Protein AF-A0A4Q6BW70-F1 (afdb_monomer_lite)

Radius of gyration: 29.9 Å; chains: 1; bounding box: 77×63×83 Å

Structure (mmCIF, N/CA/C/O backbone):
data_AF-A0A4Q6BW70-F1
#
_entry.id   AF-A0A4Q6BW70-F1
#
loop_
_atom_site.group_PDB
_atom_site.id
_atom_site.type_symbol
_atom_site.label_atom_id
_atom_site.label_alt_id
_atom_site.label_comp_id
_atom_site.label_asym_id
_atom_site.label_entity_id
_atom_site.label_seq_id
_atom_site.pdbx_PDB_ins_code
_atom_site.Cartn_x
_atom_site.Cartn_y
_atom_site.Cartn_z
_atom_site.occupancy
_atom_site.B_iso_or_equiv
_atom_site.auth_seq_id
_atom_site.auth_comp_id
_atom_site.auth_asym_id
_atom_site.auth_atom_id
_atom_site.pdbx_PDB_model_num
ATOM 1 N N . MET A 1 1 ? -48.576 -38.635 -17.417 1.00 46.31 1 MET A N 1
ATOM 2 C CA . MET A 1 1 ? -47.798 -39.259 -18.507 1.00 46.31 1 MET A CA 1
ATOM 3 C C . MET A 1 1 ? -48.056 -38.465 -19.775 1.00 46.31 1 MET A C 1
ATOM 5 O O . MET A 1 1 ? -49.102 -38.641 -20.374 1.00 46.31 1 MET A O 1
ATOM 9 N N . SER A 1 2 ? -47.160 -37.555 -20.146 1.00 42.00 2 SER A N 1
ATOM 10 C CA . SER A 1 2 ? -47.012 -37.147 -21.544 1.00 42.00 2 SER A CA 1
ATOM 11 C C . SER A 1 2 ? -45.591 -36.637 -21.719 1.00 42.00 2 SER A C 1
ATOM 13 O O . SER A 1 2 ? -45.135 -35.760 -20.990 1.00 42.00 2 SER A O 1
ATOM 15 N N . SER A 1 3 ? -44.867 -37.339 -22.576 1.00 43.19 3 SER A N 1
ATOM 16 C CA . SER A 1 3 ? -43.451 -37.195 -22.859 1.00 43.19 3 SER A CA 1
ATOM 17 C C . SER A 1 3 ? -43.357 -36.371 -24.131 1.00 43.19 3 SER A C 1
ATOM 19 O O . SER A 1 3 ? -43.816 -36.850 -25.161 1.00 43.19 3 SER A O 1
ATOM 21 N N . ASP A 1 4 ? -42.772 -35.175 -24.074 1.00 48.22 4 ASP A N 1
ATOM 22 C CA . ASP A 1 4 ? -42.430 -34.442 -25.291 1.00 48.22 4 ASP A CA 1
ATOM 23 C C . ASP A 1 4 ? -40.927 -34.199 -25.360 1.00 48.22 4 ASP A C 1
ATOM 25 O O . ASP A 1 4 ? -40.294 -33.615 -24.478 1.00 48.22 4 ASP A O 1
ATOM 29 N N . ARG A 1 5 ? -40.351 -34.795 -26.402 1.00 52.62 5 ARG A N 1
ATOM 30 C CA . ARG A 1 5 ? -38.923 -34.940 -26.642 1.00 52.62 5 ARG A CA 1
ATOM 31 C C . ARG A 1 5 ? -38.425 -33.772 -27.492 1.00 52.62 5 ARG A C 1
ATOM 33 O O . ARG A 1 5 ? -39.008 -33.439 -28.515 1.00 52.62 5 ARG A O 1
ATOM 40 N N . LYS A 1 6 ? -37.292 -33.222 -27.053 1.00 43.44 6 LYS A N 1
ATOM 41 C CA . LYS A 1 6 ? -36.180 -32.610 -27.807 1.00 43.44 6 LYS A CA 1
ATOM 42 C C . LYS A 1 6 ? -36.384 -32.443 -29.331 1.00 43.44 6 LYS A C 1
ATOM 44 O O . LYS A 1 6 ? -36.384 -33.426 -30.067 1.00 43.44 6 LYS A O 1
ATOM 49 N N . LYS A 1 7 ? -36.387 -31.189 -29.802 1.00 54.62 7 LYS A N 1
ATOM 50 C CA . LYS A 1 7 ? -36.064 -30.815 -31.196 1.00 54.62 7 LYS A CA 1
ATOM 51 C C . LYS A 1 7 ? -34.536 -30.700 -31.364 1.00 54.62 7 LYS A C 1
ATOM 53 O O . LYS A 1 7 ? -33.905 -30.137 -30.469 1.00 54.62 7 LYS A O 1
ATOM 58 N N . PRO A 1 8 ? -33.928 -31.190 -32.461 1.00 49.00 8 PRO A N 1
ATOM 59 C CA . PRO A 1 8 ? -32.495 -31.038 -32.701 1.00 49.00 8 PRO A CA 1
ATOM 60 C C . PRO A 1 8 ? -32.148 -29.732 -33.438 1.00 49.00 8 PRO A C 1
ATOM 62 O O . PRO A 1 8 ? -32.872 -29.276 -34.322 1.00 49.00 8 PRO A O 1
ATOM 65 N N . LEU A 1 9 ? -31.001 -29.168 -33.053 1.00 41.19 9 LEU A N 1
ATOM 66 C CA . LEU A 1 9 ? -30.299 -28.046 -33.678 1.00 41.19 9 LEU A CA 1
ATOM 67 C C . LEU A 1 9 ? -29.728 -28.477 -35.040 1.00 41.19 9 LEU A C 1
ATOM 69 O O . LEU A 1 9 ? -29.030 -29.485 -35.120 1.00 41.19 9 LEU A O 1
ATOM 73 N N . SER A 1 10 ? -30.000 -27.709 -36.098 1.00 47.34 10 SER A N 1
ATOM 74 C CA . SER A 1 10 ? -29.307 -27.836 -37.387 1.00 47.34 10 SER A CA 1
ATOM 75 C C . SER A 1 10 ? -28.154 -26.838 -37.421 1.00 47.34 10 SER A C 1
ATOM 77 O O . SER A 1 10 ? -28.372 -25.630 -37.409 1.00 47.34 10 SER A O 1
ATOM 79 N N . ASN A 1 11 ? -26.933 -27.367 -37.413 1.00 40.97 11 ASN A N 1
ATOM 80 C CA . ASN A 1 11 ? -25.679 -26.624 -37.423 1.00 40.97 11 ASN A CA 1
ATOM 81 C C . ASN A 1 11 ? -25.219 -26.487 -38.887 1.00 40.97 11 ASN A C 1
ATOM 83 O O . ASN A 1 11 ? -24.793 -27.473 -39.488 1.00 40.97 11 ASN A O 1
ATOM 87 N N . HIS A 1 12 ? -25.336 -25.299 -39.486 1.00 46.78 12 HIS A N 1
ATOM 88 C CA . HIS A 1 12 ? -24.770 -25.020 -40.810 1.00 46.78 12 HIS A CA 1
ATOM 89 C C . HIS A 1 12 ? -23.313 -24.569 -40.650 1.00 46.78 12 HIS A C 1
ATOM 91 O O . HIS A 1 12 ? -23.017 -23.391 -40.476 1.00 46.78 12 HIS A O 1
ATOM 97 N N . LEU A 1 13 ? -22.407 -25.545 -40.690 1.00 38.34 13 LEU A N 1
ATOM 98 C CA . LEU A 1 13 ? -20.964 -25.346 -40.760 1.00 38.34 13 LEU A CA 1
ATOM 99 C C . LEU A 1 13 ? -20.590 -25.075 -42.228 1.00 38.34 13 LEU A C 1
ATOM 101 O O . LEU A 1 13 ? -20.568 -26.000 -43.038 1.00 38.34 13 LEU A O 1
ATOM 105 N N . SER A 1 14 ? -20.345 -23.813 -42.589 1.00 40.25 14 SER A N 1
ATOM 106 C CA . SER A 1 14 ? -19.775 -23.461 -43.895 1.00 40.25 14 SER A CA 1
ATOM 107 C C . SER A 1 14 ? -18.258 -23.363 -43.749 1.00 40.25 14 SER A C 1
ATOM 109 O O . SER A 1 14 ? -17.732 -22.428 -43.150 1.00 40.25 14 SER A O 1
ATOM 111 N N . LEU A 1 15 ? -17.574 -24.398 -44.232 1.00 38.84 15 LEU A N 1
ATOM 112 C CA . LEU A 1 15 ? -16.125 -24.558 -44.218 1.00 38.84 15 LEU A CA 1
ATOM 113 C C . LEU A 1 15 ? -15.533 -23.759 -45.394 1.00 38.84 15 LEU A C 1
ATOM 115 O O . LEU A 1 15 ? -15.712 -24.138 -46.550 1.00 38.84 15 LEU A O 1
ATOM 119 N N . VAL A 1 16 ? -14.851 -22.649 -45.112 1.00 51.69 16 VAL A N 1
ATOM 120 C CA . VAL A 1 16 ? -14.070 -21.896 -46.109 1.00 51.69 16 VAL A CA 1
ATOM 121 C C . VAL A 1 16 ? -12.619 -22.399 -46.054 1.00 51.69 16 VAL A C 1
ATOM 123 O O . VAL A 1 16 ? -12.025 -22.347 -44.977 1.00 51.69 16 VAL A O 1
ATOM 126 N N . PRO A 1 17 ? -12.031 -22.916 -47.151 1.00 53.91 17 PRO A N 1
ATOM 127 C CA . PRO A 1 17 ? -10.644 -23.381 -47.147 1.00 53.91 17 PRO A CA 1
ATOM 128 C C . PRO A 1 17 ? -9.639 -22.213 -47.254 1.00 53.91 17 PRO A C 1
ATOM 130 O O . PRO A 1 17 ? -9.936 -21.217 -47.920 1.00 53.91 17 PRO A O 1
ATOM 133 N N . PRO A 1 18 ? -8.439 -22.327 -46.648 1.00 46.09 18 PRO A N 1
ATOM 134 C CA . PRO A 1 18 ? -7.402 -21.301 -46.723 1.00 46.09 18 PRO A CA 1
ATOM 135 C C . PRO A 1 18 ? -6.672 -21.328 -48.077 1.00 46.09 18 PRO A C 1
ATOM 137 O O . PRO A 1 18 ? -6.343 -22.392 -48.600 1.00 46.09 18 PRO A O 1
ATOM 140 N N . GLN A 1 19 ? -6.411 -20.145 -48.637 1.00 43.91 19 GLN A N 1
ATOM 141 C CA . GLN A 1 19 ? -5.580 -19.940 -49.828 1.00 43.91 19 GLN A CA 1
ATOM 142 C C . GLN A 1 19 ? -4.170 -19.509 -49.393 1.00 43.91 19 GLN A C 1
ATOM 144 O O . GLN A 1 19 ? -4.014 -18.457 -48.778 1.00 43.91 19 GLN A O 1
ATOM 149 N N . GLU A 1 20 ? -3.153 -20.303 -49.731 1.00 50.16 20 GLU A N 1
ATOM 150 C CA . GLU A 1 20 ? -1.737 -19.911 -49.675 1.00 50.16 20 GLU A CA 1
ATOM 151 C C . GLU A 1 20 ? -1.274 -19.358 -51.033 1.00 50.16 20 GLU A C 1
ATOM 153 O O . GLU A 1 20 ? -1.639 -19.927 -52.067 1.00 50.16 20 GLU A O 1
ATOM 158 N N . PRO A 1 21 ? -0.385 -18.348 -51.071 1.00 46.41 21 PRO A N 1
ATOM 159 C CA . PRO A 1 21 ? 0.445 -18.109 -52.243 1.00 46.41 21 PRO A CA 1
ATOM 160 C C . PRO A 1 21 ? 1.926 -18.466 -52.011 1.00 46.41 21 PRO A C 1
ATOM 162 O O . PRO A 1 21 ? 2.686 -17.762 -51.353 1.00 46.41 21 PRO A O 1
ATOM 165 N N . SER A 1 22 ? 2.279 -19.590 -52.636 1.00 42.75 22 SER A N 1
ATOM 166 C CA . SER A 1 22 ? 3.534 -20.014 -53.276 1.00 42.75 22 SER A CA 1
ATOM 167 C C . SER A 1 22 ? 4.730 -19.042 -53.328 1.00 42.75 22 SER A C 1
ATOM 169 O O . SER A 1 22 ? 4.664 -17.969 -53.923 1.00 42.75 22 SER A O 1
ATOM 171 N N . ALA A 1 23 ? 5.890 -19.546 -52.896 1.00 41.38 23 ALA A N 1
ATOM 172 C CA . ALA A 1 23 ? 7.229 -19.074 -53.266 1.00 41.38 23 ALA A CA 1
ATOM 173 C C . ALA A 1 23 ? 7.708 -19.653 -54.621 1.00 41.38 23 ALA A C 1
ATOM 175 O O . ALA A 1 23 ? 7.324 -20.773 -54.963 1.00 41.38 23 ALA A O 1
ATOM 176 N N . ARG A 1 24 ? 8.552 -18.901 -55.355 1.00 36.75 24 ARG A N 1
ATOM 177 C CA . ARG A 1 24 ? 9.544 -19.291 -56.407 1.00 36.75 24 ARG A CA 1
ATOM 178 C C . ARG A 1 24 ? 10.174 -17.992 -56.968 1.00 36.75 24 ARG A C 1
ATOM 180 O O . ARG A 1 24 ? 9.427 -17.121 -57.390 1.00 36.75 24 ARG A O 1
ATOM 187 N N . SER A 1 25 ? 11.448 -17.676 -56.703 1.00 35.94 25 SER A N 1
ATOM 188 C CA . SER A 1 25 ? 12.728 -18.117 -57.317 1.00 35.94 25 SER A CA 1
ATOM 189 C C . SER A 1 25 ? 13.220 -17.227 -58.482 1.00 35.94 25 SER A C 1
ATOM 191 O O . SER A 1 25 ? 12.590 -17.208 -59.534 1.00 35.94 25 SER A O 1
ATOM 193 N N . ASP A 1 26 ? 14.352 -16.555 -58.234 1.00 34.72 26 ASP A N 1
ATOM 194 C CA . ASP A 1 26 ? 15.520 -16.199 -59.074 1.00 34.72 26 ASP A CA 1
ATOM 195 C C . ASP A 1 26 ? 15.383 -15.796 -60.558 1.00 34.72 26 ASP A C 1
ATOM 197 O O . ASP A 1 26 ? 14.895 -16.570 -61.377 1.00 34.72 26 ASP A O 1
ATOM 201 N N . ALA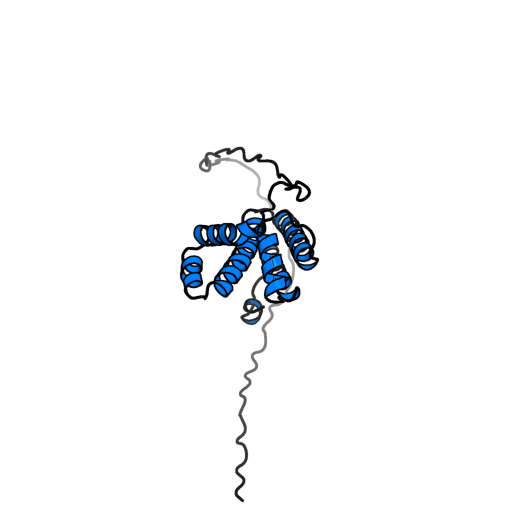 A 1 27 ? 15.998 -14.654 -60.921 1.00 34.94 27 ALA A N 1
ATOM 202 C CA . ALA A 1 27 ? 16.937 -14.530 -62.054 1.00 34.94 27 ALA A CA 1
ATOM 203 C C . ALA A 1 27 ? 17.646 -13.152 -62.099 1.00 34.94 27 ALA A C 1
ATOM 205 O O . ALA A 1 27 ? 17.034 -12.101 -61.913 1.00 34.94 27 ALA A O 1
ATOM 206 N N . GLU A 1 28 ? 18.951 -13.205 -62.372 1.00 30.55 28 GLU A N 1
ATOM 207 C CA . GLU A 1 28 ? 19.931 -12.129 -62.578 1.00 30.55 28 GLU A CA 1
ATOM 208 C C . GLU A 1 28 ? 19.709 -11.276 -63.850 1.00 30.55 28 GLU A C 1
ATOM 210 O O . GLU A 1 28 ? 19.159 -11.760 -64.836 1.00 30.55 28 GLU A O 1
ATOM 215 N N . ALA A 1 29 ? 20.271 -10.053 -63.868 1.00 31.94 29 ALA A N 1
ATOM 216 C CA . ALA A 1 29 ? 21.414 -9.658 -64.725 1.00 31.94 29 ALA A CA 1
ATOM 217 C C . ALA A 1 29 ? 21.389 -8.189 -65.229 1.00 31.94 29 ALA A C 1
ATOM 219 O O . ALA A 1 29 ? 20.540 -7.790 -66.014 1.00 31.94 29 ALA A O 1
ATOM 220 N N . SER A 1 30 ? 22.441 -7.456 -64.825 1.00 30.89 30 SER A N 1
ATOM 221 C CA . SER A 1 30 ? 23.335 -6.579 -65.619 1.00 30.89 30 SER A CA 1
ATOM 222 C C . SER A 1 30 ? 22.793 -5.408 -66.472 1.00 30.89 30 SER A C 1
ATOM 224 O O . SER A 1 30 ? 22.166 -5.622 -67.502 1.00 30.89 30 SER A O 1
ATOM 226 N N . ALA A 1 31 ? 23.206 -4.163 -66.164 1.00 34.50 31 ALA A N 1
ATOM 227 C CA . ALA A 1 31 ? 24.344 -3.481 -66.827 1.00 34.50 31 ALA A CA 1
ATOM 228 C C . ALA A 1 31 ? 24.385 -1.943 -66.595 1.00 34.50 31 ALA A C 1
ATOM 230 O O . ALA A 1 31 ? 23.445 -1.225 -66.910 1.00 34.50 31 ALA A O 1
ATOM 231 N N . ALA A 1 32 ? 25.545 -1.488 -66.096 1.00 31.25 32 ALA A N 1
ATOM 232 C CA . ALA A 1 32 ? 26.322 -0.264 -66.380 1.00 31.25 32 ALA A CA 1
ATOM 233 C C . ALA A 1 32 ? 25.670 1.132 -66.579 1.00 31.25 32 ALA A C 1
ATOM 235 O O . ALA A 1 32 ? 24.933 1.376 -67.528 1.00 31.25 32 ALA A O 1
ATOM 236 N N . GLY A 1 33 ? 26.161 2.113 -65.799 1.00 34.12 33 GLY A N 1
ATOM 237 C CA . GLY A 1 33 ? 26.031 3.552 -66.078 1.00 34.12 33 GLY A CA 1
ATOM 238 C C . GLY A 1 33 ? 26.765 4.460 -65.070 1.00 34.12 33 GLY A C 1
ATOM 239 O O . GLY A 1 33 ? 26.275 4.705 -63.978 1.00 34.12 33 GLY A O 1
ATOM 240 N N . THR A 1 34 ? 27.948 4.933 -65.460 1.00 33.88 34 THR A N 1
ATOM 241 C CA . THR A 1 34 ? 28.922 5.853 -64.825 1.00 33.88 34 THR A CA 1
ATOM 242 C C . THR A 1 34 ? 28.390 7.187 -64.226 1.00 33.88 34 THR A C 1
ATOM 244 O O . THR A 1 34 ? 27.778 7.960 -64.949 1.00 33.88 34 THR A O 1
ATOM 247 N N . THR A 1 35 ? 28.706 7.431 -62.934 1.00 34.09 35 THR A N 1
ATOM 248 C CA . THR A 1 35 ? 29.316 8.600 -62.196 1.00 34.09 35 THR A CA 1
ATOM 249 C C . THR A 1 35 ? 29.014 10.096 -62.561 1.00 34.09 35 THR A C 1
ATOM 251 O O . THR A 1 35 ? 28.675 10.396 -63.696 1.00 34.09 35 THR A O 1
ATOM 254 N N . PRO A 1 36 ? 29.346 11.097 -61.693 1.00 52.00 36 PRO A N 1
ATOM 255 C CA . PRO A 1 36 ? 28.584 11.668 -60.558 1.00 52.00 36 PRO A CA 1
ATOM 256 C C . PRO A 1 36 ? 28.329 13.201 -60.682 1.00 52.00 36 PRO A C 1
ATOM 258 O O . PRO A 1 36 ? 28.987 13.863 -61.476 1.00 52.00 36 PRO A O 1
ATOM 261 N N . ALA A 1 37 ? 27.478 13.798 -59.832 1.00 31.22 37 ALA A N 1
ATOM 262 C CA . ALA A 1 37 ? 27.639 15.167 -59.285 1.00 31.22 37 ALA A CA 1
ATOM 263 C C . ALA A 1 37 ? 26.396 15.611 -58.492 1.00 31.22 37 ALA A C 1
ATOM 265 O O . ALA A 1 37 ? 25.275 15.322 -58.895 1.00 31.22 37 ALA A O 1
ATOM 266 N N . GLY A 1 38 ? 26.610 16.402 -57.435 1.00 33.72 38 GLY A N 1
ATOM 267 C CA . GLY A 1 38 ? 25.600 17.336 -56.920 1.00 33.72 38 GLY A CA 1
ATOM 268 C C . GLY A 1 38 ? 25.009 16.980 -55.561 1.00 33.72 38 GLY A C 1
ATOM 269 O O . GLY A 1 38 ? 23.885 16.504 -55.470 1.00 33.72 38 GLY A O 1
ATOM 270 N N . GLN A 1 39 ? 25.766 17.255 -54.500 1.00 39.00 39 GLN A N 1
ATOM 271 C CA . GLN A 1 39 ? 25.221 17.449 -53.159 1.00 39.00 39 GLN A CA 1
ATOM 272 C C . GLN A 1 39 ? 24.395 18.745 -53.145 1.00 39.00 39 GLN A C 1
ATOM 274 O O . GLN A 1 39 ? 24.961 19.815 -53.340 1.00 39.00 39 GLN A O 1
ATOM 279 N N . GLU A 1 40 ? 23.102 18.666 -52.838 1.00 36.50 40 GLU A N 1
ATOM 280 C CA . GLU A 1 40 ? 22.386 19.760 -52.177 1.00 36.50 40 GLU A CA 1
ATOM 281 C C . GLU A 1 40 ? 21.625 19.184 -50.987 1.00 36.50 40 GLU A C 1
ATOM 283 O O . GLU A 1 40 ? 20.665 18.426 -51.102 1.00 36.50 40 GLU A O 1
ATOM 288 N N . GLN A 1 41 ? 22.167 19.500 -49.818 1.00 35.22 41 GLN A N 1
ATOM 289 C CA . GLN A 1 41 ? 21.726 19.066 -48.510 1.00 35.22 41 GLN A CA 1
ATOM 290 C C . GLN A 1 41 ? 20.882 20.208 -47.943 1.00 35.22 41 GLN A C 1
ATOM 292 O O . GLN A 1 41 ? 21.409 21.251 -47.565 1.00 35.22 41 GLN A O 1
ATOM 297 N N . THR A 1 42 ? 19.563 20.049 -47.933 1.00 41.62 42 THR A N 1
ATOM 298 C CA . THR A 1 42 ? 18.654 20.967 -47.238 1.00 41.62 42 THR A CA 1
ATOM 299 C C . THR A 1 42 ? 18.752 20.704 -45.730 1.00 41.62 42 THR A C 1
ATOM 301 O O . THR A 1 42 ? 18.508 19.563 -45.325 1.00 41.62 42 THR A O 1
ATOM 304 N N . PRO A 1 43 ? 19.100 21.681 -44.873 1.00 41.50 43 PRO A N 1
ATOM 305 C CA . PRO A 1 43 ? 19.164 21.440 -43.437 1.00 41.50 43 PRO A CA 1
ATOM 306 C C . PRO A 1 43 ? 17.755 21.327 -42.835 1.00 41.50 43 PRO A C 1
ATOM 308 O O . PRO A 1 43 ? 16.879 22.154 -43.091 1.00 41.50 43 PRO A O 1
ATOM 311 N N . ALA A 1 44 ? 17.552 20.284 -42.029 1.00 43.25 44 ALA A N 1
ATOM 312 C CA . ALA A 1 44 ? 16.401 20.129 -41.143 1.00 43.25 44 ALA A CA 1
ATOM 313 C C . ALA A 1 44 ? 16.448 21.184 -40.012 1.00 43.25 44 ALA A C 1
ATOM 315 O O . ALA A 1 44 ? 17.541 21.615 -39.639 1.00 43.25 44 ALA A O 1
ATOM 316 N N . PRO A 1 45 ? 15.302 21.615 -39.452 1.00 38.72 45 PRO A N 1
ATOM 317 C CA . PRO A 1 45 ? 15.284 22.644 -38.417 1.00 38.72 45 PRO A CA 1
ATOM 318 C C . PRO A 1 45 ? 15.902 22.140 -37.103 1.00 38.72 45 PRO A C 1
ATOM 320 O O . PRO A 1 45 ? 15.521 21.092 -36.582 1.00 38.72 45 PRO A O 1
ATOM 323 N N . GLU A 1 46 ? 16.841 22.921 -36.563 1.00 35.75 46 GLU A N 1
ATOM 324 C CA . GLU A 1 46 ? 17.456 22.730 -35.248 1.00 35.75 46 GLU A CA 1
ATOM 325 C C . GLU A 1 46 ? 16.402 22.845 -34.136 1.00 35.75 46 GLU A C 1
ATOM 327 O O . GLU A 1 46 ? 15.934 23.935 -33.797 1.00 35.75 46 GLU A O 1
ATOM 332 N N . PHE A 1 47 ? 16.047 21.714 -33.523 1.00 37.47 47 PHE A N 1
ATOM 333 C CA . PHE A 1 47 ? 15.393 21.715 -32.219 1.00 37.47 47 PHE A CA 1
ATOM 334 C C . PHE A 1 47 ? 16.454 21.947 -31.144 1.00 37.47 47 PHE A C 1
ATOM 336 O O . PHE A 1 47 ? 17.308 21.103 -30.880 1.00 37.47 47 PHE A O 1
ATOM 343 N N . ARG A 1 48 ? 16.389 23.129 -30.533 1.00 32.56 48 ARG A N 1
ATOM 344 C CA . ARG A 1 48 ? 17.200 23.543 -29.389 1.00 32.56 48 ARG A CA 1
ATOM 345 C C . ARG A 1 48 ? 17.017 22.545 -28.242 1.00 32.56 48 ARG A C 1
ATOM 347 O O . ARG A 1 48 ? 15.975 22.535 -27.590 1.00 32.56 48 ARG A O 1
ATOM 354 N N . ALA A 1 49 ? 18.033 21.719 -28.003 1.00 33.25 49 ALA A N 1
ATOM 355 C CA . ALA A 1 49 ? 18.114 20.878 -26.821 1.00 33.25 49 ALA A CA 1
ATOM 356 C C . ALA A 1 49 ? 18.164 21.782 -25.582 1.00 33.25 49 ALA A C 1
ATOM 358 O O . ALA A 1 49 ? 19.109 22.545 -25.385 1.00 33.25 49 ALA A O 1
ATOM 359 N N . HIS A 1 50 ? 17.121 21.725 -24.760 1.00 33.47 50 HIS A N 1
ATOM 360 C CA . HIS A 1 50 ? 17.232 22.154 -23.376 1.00 33.47 50 HIS A CA 1
ATOM 361 C C . HIS A 1 50 ? 17.941 21.028 -22.622 1.00 33.47 50 HIS A C 1
ATOM 363 O O . HIS A 1 50 ? 17.321 20.036 -22.248 1.00 33.47 50 HIS A O 1
ATOM 369 N N . GLU A 1 51 ? 19.254 21.176 -22.437 1.00 35.53 51 GLU A N 1
ATOM 370 C CA . GLU A 1 51 ? 19.990 20.455 -21.401 1.00 35.53 51 GLU A CA 1
ATOM 371 C C . GLU A 1 51 ? 19.381 20.826 -20.047 1.00 35.53 51 GLU A C 1
ATOM 373 O O . GLU A 1 51 ? 19.569 21.930 -19.533 1.00 35.53 51 GLU A O 1
ATOM 378 N N . THR A 1 52 ? 18.627 19.903 -19.465 1.00 33.22 52 THR A N 1
ATOM 379 C CA . THR A 1 52 ? 18.418 19.875 -18.022 1.00 33.22 52 THR A CA 1
ATOM 380 C C . THR A 1 52 ? 19.216 18.705 -17.490 1.00 33.22 52 THR A C 1
ATOM 382 O O . THR A 1 52 ? 18.819 17.551 -17.646 1.00 33.22 52 THR A O 1
ATOM 385 N N . ASP A 1 53 ? 20.358 19.036 -16.896 1.00 33.94 53 ASP A N 1
ATOM 386 C CA . ASP A 1 53 ? 21.176 18.166 -16.065 1.00 33.94 53 ASP A CA 1
ATOM 387 C C . ASP A 1 53 ? 20.287 17.448 -15.035 1.00 33.94 53 ASP A C 1
ATOM 389 O O . ASP A 1 53 ? 19.893 18.001 -14.010 1.00 33.94 53 ASP A O 1
ATOM 393 N N . SER A 1 54 ? 19.894 16.220 -15.370 1.00 34.31 54 SER A N 1
ATOM 394 C CA . SER A 1 54 ? 19.200 15.286 -14.486 1.00 34.31 54 SER A CA 1
ATOM 395 C C . SER A 1 54 ? 20.161 14.177 -14.090 1.00 34.31 54 SER A C 1
ATOM 397 O O . SER A 1 54 ? 19.849 12.995 -14.169 1.00 34.31 54 SER A O 1
ATOM 399 N N . THR A 1 55 ? 21.352 14.550 -13.627 1.00 31.05 55 THR A N 1
ATOM 400 C CA . THR A 1 55 ? 22.191 13.661 -12.824 1.00 31.05 55 THR A CA 1
ATOM 401 C C . THR A 1 55 ? 21.790 13.758 -11.350 1.00 31.05 55 THR A C 1
ATOM 403 O O . THR A 1 55 ? 22.584 14.074 -10.468 1.00 31.05 55 THR A O 1
ATOM 406 N N . LYS A 1 56 ? 20.524 13.449 -11.035 1.00 36.00 56 LYS A N 1
ATOM 407 C CA . LYS A 1 56 ? 20.167 13.109 -9.655 1.00 36.00 56 LYS A CA 1
ATOM 408 C C . LYS A 1 56 ? 20.439 11.624 -9.478 1.00 36.00 56 LYS A C 1
ATOM 410 O O . LYS A 1 56 ? 19.670 10.785 -9.933 1.00 36.00 56 LYS A O 1
ATOM 415 N N . ALA A 1 57 ? 21.586 11.342 -8.869 1.00 29.28 57 ALA A N 1
ATOM 416 C CA . ALA A 1 57 ? 22.037 10.013 -8.499 1.00 29.28 57 ALA A CA 1
ATOM 417 C C . ALA A 1 57 ? 20.880 9.144 -7.979 1.00 29.28 57 ALA A C 1
ATOM 419 O O . ALA A 1 57 ? 20.125 9.558 -7.093 1.00 29.28 57 ALA A O 1
ATOM 420 N N . LEU A 1 58 ? 20.783 7.940 -8.543 1.00 35.75 58 LEU A N 1
ATOM 421 C CA . LEU A 1 58 ? 19.984 6.827 -8.054 1.00 35.75 58 LEU A CA 1
ATOM 422 C C . LEU A 1 58 ? 20.446 6.509 -6.628 1.00 35.75 58 LEU A C 1
ATOM 424 O O . LEU A 1 58 ? 21.376 5.738 -6.411 1.00 35.75 58 LEU A O 1
ATOM 428 N N . ALA A 1 59 ? 19.838 7.171 -5.649 1.00 31.88 59 ALA A N 1
ATOM 429 C CA . ALA A 1 59 ? 19.933 6.750 -4.271 1.00 31.88 59 ALA A CA 1
ATOM 430 C C . ALA A 1 59 ? 19.051 5.510 -4.150 1.00 31.88 59 ALA A C 1
ATOM 432 O O . ALA A 1 59 ? 17.825 5.615 -4.088 1.00 31.88 59 ALA A O 1
ATOM 433 N N . THR A 1 60 ? 19.679 4.338 -4.126 1.00 36.09 60 THR A N 1
ATOM 434 C CA . THR A 1 60 ? 19.108 3.183 -3.443 1.00 36.09 60 THR A CA 1
ATOM 435 C C . THR A 1 60 ? 18.717 3.671 -2.048 1.00 36.09 60 THR A C 1
ATOM 437 O O . THR A 1 60 ? 19.572 4.042 -1.241 1.00 36.09 60 THR A O 1
ATOM 440 N N . ARG A 1 61 ? 17.414 3.811 -1.779 1.00 48.03 61 ARG A N 1
ATOM 441 C CA . ARG A 1 61 ? 16.950 4.077 -0.418 1.00 48.03 61 ARG A CA 1
ATOM 442 C C . ARG A 1 61 ? 17.295 2.830 0.381 1.00 48.03 61 ARG A C 1
ATOM 444 O O . ARG A 1 61 ? 16.631 1.810 0.256 1.00 48.03 61 ARG A O 1
ATOM 451 N N . ASP A 1 62 ? 18.390 2.906 1.123 1.00 39.41 62 ASP A N 1
ATOM 452 C CA . ASP A 1 62 ? 18.773 1.890 2.087 1.00 39.41 62 ASP A CA 1
ATOM 453 C C . ASP A 1 62 ? 17.678 1.825 3.160 1.00 39.41 62 ASP A C 1
ATOM 455 O O . ASP A 1 62 ? 17.617 2.666 4.059 1.00 39.41 62 ASP A O 1
ATOM 459 N N . ASP A 1 63 ? 16.779 0.844 3.045 1.00 50.44 63 ASP A N 1
ATOM 460 C CA . ASP A 1 63 ? 15.735 0.582 4.041 1.00 50.44 63 ASP A CA 1
ATOM 461 C C . ASP A 1 63 ? 16.323 0.175 5.405 1.00 50.44 63 ASP A C 1
ATOM 463 O O . ASP A 1 63 ? 15.569 0.028 6.363 1.00 50.44 63 ASP A O 1
ATOM 467 N N . SER A 1 64 ? 17.644 -0.002 5.537 1.00 42.03 64 SER A N 1
ATOM 468 C CA . SER A 1 64 ? 18.320 -0.212 6.826 1.00 42.03 64 SER A CA 1
ATOM 469 C C . SER A 1 64 ? 18.492 1.088 7.623 1.00 42.03 64 SER A C 1
ATOM 471 O O . SER A 1 64 ? 18.803 1.041 8.815 1.00 42.03 64 SER A O 1
ATOM 473 N N . ALA A 1 65 ? 18.275 2.257 7.006 1.00 40.47 65 ALA A N 1
ATOM 474 C CA . ALA A 1 65 ? 18.298 3.539 7.700 1.00 40.47 65 ALA A CA 1
ATOM 475 C C . ALA A 1 65 ? 17.005 3.743 8.526 1.00 40.47 65 ALA A C 1
ATOM 477 O O . ALA A 1 65 ? 15.906 3.581 7.993 1.00 40.47 65 ALA A O 1
ATOM 478 N N . PRO A 1 66 ? 17.082 4.175 9.802 1.00 41.22 66 PRO A N 1
ATOM 479 C CA . PRO A 1 66 ? 15.924 4.333 10.700 1.00 41.22 66 PRO A CA 1
ATOM 480 C C . PRO A 1 66 ? 14.996 5.525 10.356 1.00 41.22 66 PRO A C 1
ATOM 482 O O . PRO A 1 66 ? 14.344 6.084 11.232 1.00 41.22 66 PRO A O 1
ATOM 485 N N . GLY A 1 67 ? 14.958 5.976 9.100 1.00 53.28 67 GLY A N 1
ATOM 486 C CA . GLY A 1 67 ? 14.577 7.347 8.753 1.00 53.28 67 GLY A CA 1
ATOM 487 C C . GLY A 1 67 ? 13.123 7.614 8.364 1.00 53.28 67 GLY A C 1
ATOM 488 O O . GLY A 1 67 ? 12.775 8.784 8.242 1.00 53.28 67 GLY A O 1
ATOM 489 N N . ASN A 1 68 ? 12.281 6.598 8.138 1.00 75.38 68 ASN A N 1
ATOM 490 C CA . ASN A 1 68 ? 10.923 6.835 7.620 1.00 75.38 68 ASN A CA 1
ATOM 491 C C . ASN A 1 68 ? 9.818 6.010 8.301 1.00 75.38 68 ASN A C 1
ATOM 493 O O . ASN A 1 68 ? 8.660 6.109 7.910 1.00 75.38 68 ASN A O 1
ATOM 497 N N . ALA A 1 69 ? 10.134 5.208 9.324 1.00 81.81 69 ALA A N 1
ATOM 498 C CA . ALA A 1 69 ? 9.095 4.535 10.098 1.00 81.81 69 ALA A CA 1
ATOM 499 C C . ALA A 1 69 ? 8.283 5.546 10.932 1.00 81.81 69 ALA A C 1
ATOM 501 O O . ALA A 1 69 ? 8.841 6.526 11.424 1.00 81.81 69 ALA A O 1
ATOM 502 N N . LEU A 1 70 ? 6.979 5.307 11.112 1.00 89.25 70 LEU A N 1
ATOM 503 C CA . LEU A 1 70 ? 6.113 6.161 11.932 1.00 89.25 70 LEU A CA 1
ATOM 504 C C . LEU A 1 70 ? 5.649 5.388 13.163 1.00 89.25 70 LEU A C 1
ATOM 506 O O . LEU A 1 70 ? 5.609 4.159 13.165 1.00 89.25 70 LEU A O 1
ATOM 510 N N . ALA A 1 71 ? 5.262 6.101 14.220 1.00 92.19 71 ALA A N 1
ATOM 511 C CA . ALA A 1 71 ? 4.562 5.448 15.315 1.00 92.19 71 ALA A CA 1
ATOM 512 C C . ALA A 1 71 ? 3.229 4.880 14.801 1.00 92.19 71 ALA A C 1
ATOM 514 O O . ALA A 1 71 ? 2.551 5.506 13.984 1.00 92.19 71 ALA A O 1
ATOM 515 N N . LEU A 1 72 ? 2.814 3.715 15.312 1.00 90.25 72 LEU A N 1
ATOM 516 C CA . LEU A 1 72 ? 1.558 3.073 14.892 1.00 90.25 72 LEU A CA 1
ATOM 517 C C . LEU A 1 72 ? 0.334 3.987 15.084 1.00 90.25 72 LEU A C 1
ATOM 519 O O . LEU A 1 72 ? -0.631 3.895 14.332 1.00 90.25 72 LEU A O 1
ATOM 523 N N . THR A 1 73 ? 0.387 4.893 16.063 1.00 94.75 73 THR A N 1
ATOM 524 C CA . THR A 1 73 ? -0.656 5.892 16.338 1.00 94.75 73 THR A CA 1
ATOM 525 C C . THR A 1 73 ? -0.808 6.942 15.241 1.00 94.75 73 THR A C 1
ATOM 527 O O . THR A 1 73 ? -1.874 7.544 15.134 1.00 94.75 73 THR A O 1
ATOM 530 N N . ASP A 1 74 ? 0.227 7.147 14.425 1.00 96.19 74 ASP A N 1
ATOM 531 C CA . ASP A 1 74 ? 0.281 8.203 13.411 1.00 96.19 74 ASP A CA 1
ATOM 532 C C . ASP A 1 74 ? -0.101 7.682 12.014 1.00 96.19 74 ASP A C 1
ATOM 534 O O . ASP A 1 74 ? -0.407 8.466 11.112 1.00 96.19 74 ASP A O 1
ATOM 538 N N . LEU A 1 75 ? -0.146 6.354 11.834 1.00 95.94 75 LEU A N 1
ATOM 539 C CA . LEU A 1 75 ? -0.516 5.706 10.571 1.00 95.94 75 LEU A CA 1
ATOM 540 C C . LEU A 1 75 ? -1.914 6.109 10.056 1.00 95.94 75 LEU A C 1
ATOM 542 O O . LEU A 1 75 ? -2.023 6.391 8.856 1.00 95.94 75 LEU A O 1
ATOM 546 N N . PRO A 1 76 ? -2.979 6.207 10.888 1.00 97.31 76 PRO A N 1
ATOM 547 C CA . PRO A 1 76 ? -4.298 6.641 10.418 1.00 97.31 76 PRO A CA 1
ATOM 548 C C . PRO A 1 76 ? -4.298 8.035 9.792 1.00 97.31 76 PRO A C 1
ATOM 550 O O . PRO A 1 76 ? -4.966 8.262 8.784 1.00 97.31 76 PRO A O 1
ATOM 553 N N . GLU A 1 77 ? -3.566 8.985 10.377 1.00 97.25 77 GLU A N 1
ATOM 554 C CA . GLU A 1 77 ? -3.521 10.344 9.837 1.00 97.25 77 GLU A CA 1
ATOM 555 C C . GLU A 1 77 ? -2.664 10.397 8.574 1.00 97.25 77 GLU A C 1
ATOM 557 O O . GLU A 1 77 ? -3.098 10.933 7.555 1.00 97.25 77 GLU A O 1
ATOM 562 N N . HIS A 1 78 ? -1.492 9.757 8.601 1.00 97.50 78 HIS A N 1
ATOM 563 C CA . HIS A 1 78 ? -0.596 9.705 7.453 1.00 97.50 78 HIS A CA 1
ATOM 564 C C . HIS A 1 78 ? -1.284 9.125 6.206 1.00 97.50 78 HIS A C 1
ATOM 566 O O . HIS A 1 78 ? -1.289 9.741 5.140 1.00 97.50 78 HIS A O 1
ATOM 572 N N . THR A 1 79 ? -1.924 7.963 6.337 1.00 97.81 79 THR A N 1
ATOM 573 C CA . THR A 1 79 ? -2.589 7.282 5.212 1.00 97.81 79 THR A CA 1
ATOM 574 C C . THR A 1 79 ? -3.819 8.039 4.708 1.00 97.81 79 THR A C 1
ATOM 576 O O . THR A 1 79 ? -4.060 8.106 3.499 1.00 97.81 79 THR A O 1
ATOM 579 N N . ARG A 1 80 ? -4.560 8.707 5.601 1.00 97.62 80 ARG A N 1
ATOM 580 C CA . ARG A 1 80 ? -5.628 9.637 5.215 1.00 97.62 80 ARG A CA 1
ATOM 581 C C . ARG A 1 80 ? -5.094 10.794 4.380 1.00 97.62 80 ARG A C 1
ATOM 583 O O . ARG A 1 80 ? -5.729 11.166 3.392 1.00 97.62 80 ARG A O 1
ATOM 590 N N . GLU A 1 81 ? -3.957 11.374 4.752 1.00 97.75 81 GLU A N 1
ATOM 591 C CA . GLU A 1 81 ? -3.337 12.440 3.968 1.00 97.75 81 GLU A CA 1
ATOM 592 C C . GLU A 1 81 ? -2.864 11.960 2.596 1.00 97.75 81 GLU A C 1
ATOM 594 O O . GLU A 1 81 ? -3.066 12.677 1.611 1.00 97.75 81 GLU A O 1
ATOM 599 N N . VAL A 1 82 ? -2.274 10.762 2.519 1.00 97.56 82 VAL A N 1
ATOM 600 C CA . VAL A 1 82 ? -1.874 10.131 1.251 1.00 97.56 82 VAL A CA 1
ATOM 601 C C . VAL A 1 82 ? -3.086 9.986 0.332 1.00 97.56 82 VAL A C 1
ATOM 603 O O . VAL A 1 82 ? -3.052 10.463 -0.802 1.00 97.56 82 VAL A O 1
ATOM 606 N N . MET A 1 83 ? -4.200 9.440 0.832 1.00 97.81 83 MET A N 1
ATOM 607 C CA . MET A 1 83 ? -5.440 9.325 0.056 1.00 97.81 83 MET A CA 1
ATOM 608 C C . MET A 1 83 ? -5.988 10.692 -0.372 1.00 97.81 83 MET A C 1
ATOM 610 O O . MET A 1 83 ? -6.319 10.885 -1.543 1.00 97.81 83 MET A O 1
ATOM 614 N N . LYS A 1 84 ? -6.023 11.667 0.547 1.00 97.25 84 LYS A N 1
ATOM 615 C CA . LYS A 1 84 ? -6.51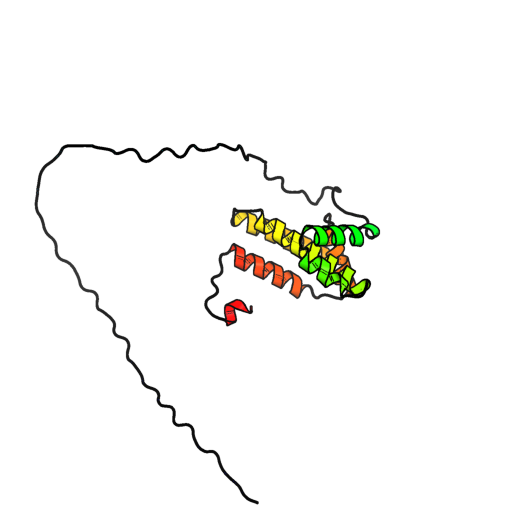5 13.029 0.283 1.00 97.25 84 LYS A CA 1
ATOM 616 C C . LYS A 1 84 ? -5.745 13.732 -0.829 1.00 97.25 84 LYS A C 1
ATOM 618 O O . LYS A 1 84 ? -6.350 14.454 -1.623 1.00 97.25 84 LYS A O 1
ATOM 623 N N . LYS A 1 85 ? -4.425 13.546 -0.866 1.00 96.94 85 LYS A N 1
ATOM 624 C CA . LYS A 1 85 ? -3.541 14.129 -1.882 1.00 96.94 85 LYS A CA 1
ATOM 625 C C . LYS A 1 85 ? -3.607 13.343 -3.196 1.00 96.94 85 LYS A C 1
ATOM 627 O O . LYS A 1 85 ? -3.645 13.963 -4.253 1.00 96.94 85 LYS A O 1
ATOM 632 N N . GLY A 1 86 ? -3.667 12.013 -3.123 1.00 94.75 86 GLY A N 1
ATOM 633 C CA . GLY A 1 86 ? -3.626 11.128 -4.287 1.00 94.75 86 GLY A CA 1
ATOM 634 C C . GLY A 1 86 ? -4.939 11.039 -5.070 1.00 94.75 86 GLY A C 1
ATOM 635 O O . GLY A 1 86 ? -4.904 10.924 -6.290 1.00 94.75 86 GLY A O 1
ATOM 636 N N . SER A 1 87 ? -6.103 11.113 -4.412 1.00 95.81 87 SER A N 1
ATOM 637 C CA . SER A 1 87 ? -7.391 11.013 -5.111 1.00 95.81 87 SER A CA 1
ATOM 638 C C . SER A 1 87 ? -8.558 11.651 -4.362 1.00 95.81 87 SER A C 1
ATOM 640 O O . SER A 1 87 ? -8.990 11.190 -3.302 1.00 95.81 87 SER A O 1
ATOM 642 N N . LYS A 1 88 ? -9.164 12.674 -4.980 1.00 96.06 88 LYS A N 1
ATOM 643 C CA . LYS A 1 88 ? -10.391 13.316 -4.475 1.00 96.06 88 LYS A CA 1
ATOM 644 C C . LYS A 1 88 ? -11.585 12.358 -4.478 1.00 96.06 88 LYS A C 1
ATOM 646 O O . LYS A 1 88 ? -12.370 12.378 -3.534 1.00 96.06 88 LYS A O 1
ATOM 651 N N . SER A 1 89 ? -11.709 11.522 -5.510 1.00 96.25 89 SER A N 1
ATOM 652 C CA . SER A 1 89 ? -12.827 10.584 -5.656 1.00 96.25 89 SER A CA 1
ATOM 653 C C . SER A 1 89 ? -12.778 9.488 -4.596 1.00 96.25 89 SER A C 1
ATOM 655 O O . SER A 1 89 ? -13.774 9.276 -3.908 1.00 96.25 89 SER A O 1
ATOM 657 N N . PHE A 1 90 ? -11.618 8.852 -4.392 1.00 95.75 90 PHE A N 1
ATOM 658 C CA . PHE A 1 90 ? -11.471 7.836 -3.345 1.00 95.75 90 PHE A CA 1
ATOM 659 C C . PHE A 1 90 ? -11.598 8.438 -1.948 1.00 95.75 90 PHE A C 1
ATOM 661 O O . PHE A 1 90 ? -12.275 7.864 -1.101 1.00 95.75 90 PHE A O 1
ATOM 668 N N . SER A 1 91 ? -11.054 9.638 -1.729 1.00 95.69 91 SER A N 1
ATOM 669 C CA . SER A 1 91 ? -11.228 10.356 -0.461 1.00 95.69 91 SER A CA 1
ATOM 670 C C . SER A 1 91 ? -12.691 10.629 -0.130 1.00 95.69 91 SER A C 1
ATOM 672 O O . SER A 1 91 ? -13.091 10.512 1.026 1.00 95.69 91 SER A O 1
ATOM 674 N N . LEU A 1 92 ? -13.493 10.994 -1.135 1.00 97.00 92 LEU A N 1
ATOM 675 C CA . LEU A 1 92 ? -14.924 11.216 -0.965 1.00 97.00 92 LEU A CA 1
ATOM 676 C C . LEU A 1 92 ? -15.669 9.894 -0.738 1.00 97.00 92 LEU A C 1
ATOM 678 O O . LEU A 1 92 ? -16.470 9.803 0.188 1.00 97.00 92 LEU A O 1
ATOM 682 N N . ALA A 1 93 ? -15.380 8.867 -1.539 1.00 96.56 93 ALA A N 1
ATOM 683 C CA . ALA A 1 93 ? -16.002 7.549 -1.419 1.00 96.56 93 ALA A CA 1
ATOM 684 C C . ALA A 1 93 ? -15.724 6.900 -0.055 1.00 96.56 93 ALA A C 1
ATOM 686 O O . ALA A 1 93 ? -16.621 6.312 0.543 1.00 96.56 93 ALA A O 1
ATOM 687 N N . ALA A 1 94 ? -14.520 7.085 0.493 1.00 95.69 94 ALA A N 1
ATOM 688 C CA . ALA A 1 94 ? -14.143 6.566 1.802 1.00 95.69 94 ALA A CA 1
ATOM 689 C C . ALA A 1 94 ? -15.035 7.100 2.944 1.00 95.69 94 ALA A C 1
ATOM 691 O O . ALA A 1 94 ? -15.164 6.453 3.985 1.00 95.69 94 ALA A O 1
ATOM 692 N N . LEU A 1 95 ? -15.699 8.251 2.762 1.00 95.38 95 LEU A N 1
ATOM 693 C CA . LEU A 1 95 ? -16.648 8.792 3.742 1.00 95.38 95 LEU A CA 1
ATOM 694 C C . LEU A 1 95 ? -17.931 7.960 3.878 1.00 95.38 95 LEU A C 1
ATOM 696 O O . LEU A 1 95 ? -18.616 8.101 4.889 1.00 95.38 95 LEU A O 1
ATOM 700 N N . LEU A 1 96 ? -18.241 7.097 2.906 1.00 97.44 96 LEU A N 1
ATOM 701 C CA . LEU A 1 96 ? -19.400 6.201 2.950 1.00 97.44 96 LEU A CA 1
ATOM 702 C C . LEU A 1 96 ? -19.200 5.024 3.912 1.00 97.44 96 LEU A C 1
ATOM 704 O O . LEU A 1 96 ? -20.176 4.446 4.382 1.00 97.44 96 LEU A O 1
ATOM 708 N N . PHE A 1 97 ? -17.949 4.683 4.217 1.00 96.94 97 PHE A N 1
ATOM 709 C CA . PHE A 1 97 ? -17.620 3.641 5.178 1.00 96.94 97 PHE A CA 1
ATOM 710 C C . PHE A 1 97 ? -17.732 4.140 6.618 1.00 96.94 97 PHE A C 1
ATOM 712 O O . PHE A 1 97 ? -17.531 5.329 6.904 1.00 96.94 97 PHE A O 1
ATOM 719 N N . ASP A 1 98 ? -17.985 3.212 7.542 1.00 97.56 98 ASP A N 1
ATOM 720 C CA . ASP A 1 98 ? -17.772 3.447 8.966 1.00 97.56 98 ASP A CA 1
ATOM 721 C C . ASP A 1 98 ? -16.287 3.750 9.250 1.00 97.56 98 ASP A C 1
ATOM 723 O O . ASP A 1 98 ? -15.416 3.586 8.392 1.00 97.56 98 ASP A O 1
ATOM 727 N N . LYS A 1 99 ? -15.985 4.233 10.460 1.00 96.38 99 LYS A N 1
ATOM 728 C CA . LYS A 1 99 ? -14.627 4.667 10.821 1.00 96.38 99 LYS A CA 1
ATOM 729 C C . LYS A 1 99 ? -13.590 3.558 10.615 1.00 96.38 99 LYS A C 1
ATOM 731 O O . LYS A 1 99 ? -12.485 3.848 10.166 1.00 96.38 99 LYS A O 1
ATOM 736 N N . GLU A 1 100 ? -13.938 2.326 10.963 1.00 96.38 100 GLU A N 1
ATOM 737 C CA . GLU A 1 100 ? -13.020 1.197 10.973 1.00 96.38 100 GLU A CA 1
ATOM 738 C C . GLU A 1 100 ? -12.693 0.726 9.555 1.00 96.38 100 GLU A C 1
ATOM 740 O O .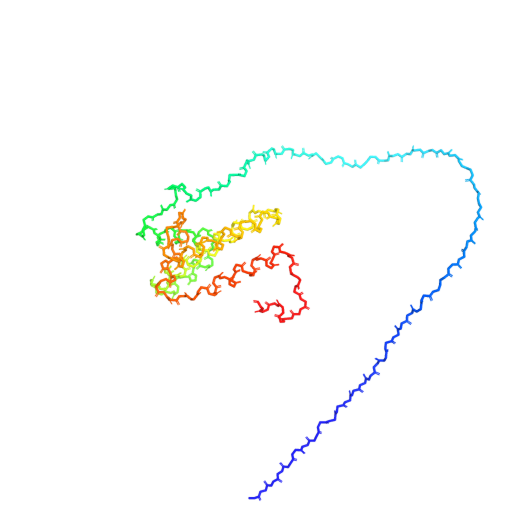 GLU A 1 100 ? -11.521 0.612 9.183 1.00 96.38 100 GLU A O 1
ATOM 745 N N . SER A 1 101 ? -13.731 0.529 8.743 1.00 96.75 101 SER A N 1
ATOM 746 C CA . SER A 1 101 ? -13.588 0.151 7.335 1.00 96.75 101 SER A CA 1
ATOM 747 C C . SER A 1 101 ? -12.899 1.255 6.527 1.00 96.75 101 SER A C 1
ATOM 749 O O . SER A 1 101 ? -12.072 0.975 5.661 1.00 96.75 101 SER A O 1
ATOM 751 N N . ARG A 1 102 ? -13.176 2.528 6.845 1.00 97.81 102 ARG A N 1
ATOM 752 C CA . ARG A 1 102 ? -12.520 3.685 6.219 1.00 97.81 102 ARG A CA 1
ATOM 753 C C . ARG A 1 102 ? -11.016 3.705 6.466 1.00 97.81 102 ARG A C 1
ATOM 755 O O . ARG A 1 102 ? -10.265 3.973 5.534 1.00 97.81 102 ARG A O 1
ATOM 762 N N . GLU A 1 103 ? -10.586 3.452 7.698 1.00 97.75 103 GLU A N 1
ATOM 763 C CA . GLU A 1 103 ? -9.163 3.374 8.043 1.00 97.75 103 GLU A CA 1
ATOM 764 C C . GLU A 1 103 ? -8.484 2.222 7.292 1.00 97.75 103 GLU A C 1
ATOM 766 O O . GLU A 1 103 ? -7.436 2.419 6.683 1.00 97.75 103 GLU A O 1
ATOM 771 N N . GLY A 1 104 ? -9.135 1.054 7.221 1.00 97.88 104 GLY A N 1
ATOM 772 C CA . GLY A 1 104 ? -8.644 -0.066 6.414 1.00 97.88 104 GLY A CA 1
ATOM 773 C C . GLY A 1 104 ? -8.488 0.294 4.930 1.00 97.88 104 GLY A C 1
ATOM 774 O O . GLY A 1 104 ? -7.438 0.062 4.334 1.00 97.88 104 GLY A O 1
ATOM 775 N N . ALA A 1 105 ? -9.491 0.947 4.340 1.00 98.00 105 ALA A N 1
ATOM 776 C CA . ALA A 1 105 ? -9.413 1.422 2.959 1.00 98.00 105 ALA A CA 1
ATOM 777 C C . ALA A 1 105 ? -8.281 2.447 2.752 1.00 98.00 105 ALA A C 1
ATOM 779 O O . ALA A 1 105 ? -7.636 2.448 1.706 1.00 98.00 105 ALA A O 1
ATOM 780 N N . GLN A 1 106 ? -8.012 3.304 3.742 1.00 98.38 106 GLN A N 1
ATOM 781 C CA . GLN A 1 106 ? -6.899 4.260 3.712 1.00 98.38 106 GLN A CA 1
ATOM 782 C C . GLN A 1 106 ? -5.537 3.568 3.752 1.00 98.38 106 GLN A C 1
ATOM 784 O O . GLN A 1 106 ? -4.647 3.955 2.996 1.00 98.38 106 GLN A O 1
ATOM 789 N N . TYR A 1 107 ? -5.389 2.525 4.569 1.00 98.44 107 TYR A N 1
ATOM 790 C CA . TYR A 1 107 ? -4.159 1.733 4.645 1.00 98.44 107 TYR A CA 1
ATOM 791 C C . TYR A 1 107 ? -3.881 1.015 3.329 1.00 98.44 107 TYR A C 1
ATOM 793 O O . TYR A 1 107 ? -2.774 1.114 2.801 1.00 98.44 107 TYR A O 1
ATOM 801 N N . LEU A 1 108 ? -4.903 0.359 2.770 1.00 98.25 108 LEU A N 1
ATOM 802 C CA . LEU A 1 108 ? -4.789 -0.322 1.484 1.00 98.25 108 LEU A CA 1
ATOM 803 C C . LEU A 1 108 ? -4.427 0.661 0.368 1.00 98.25 108 LEU A C 1
ATOM 805 O O . LEU A 1 108 ? -3.481 0.427 -0.377 1.00 98.25 108 LEU A O 1
ATOM 809 N N . TYR A 1 109 ? -5.140 1.788 0.292 1.00 98.38 109 TYR A N 1
ATOM 810 C CA . TYR A 1 109 ? -4.882 2.818 -0.711 1.00 98.38 109 TYR A CA 1
ATOM 811 C C . TYR A 1 109 ? -3.450 3.347 -0.635 1.00 98.38 109 TYR A C 1
ATOM 813 O O . TYR A 1 109 ? -2.806 3.512 -1.667 1.00 98.38 109 TYR A O 1
ATOM 821 N N . ALA A 1 110 ? -2.955 3.640 0.572 1.00 98.25 110 ALA A N 1
ATOM 822 C CA . ALA A 1 110 ? -1.606 4.161 0.748 1.00 98.25 110 ALA A CA 1
ATOM 823 C C . ALA A 1 110 ? -0.553 3.174 0.228 1.00 98.25 110 ALA A C 1
ATOM 825 O O . ALA A 1 110 ? 0.360 3.591 -0.474 1.00 98.25 110 ALA A O 1
ATOM 826 N N . TRP A 1 111 ? -0.719 1.877 0.504 1.00 98.38 111 TRP A N 1
ATOM 827 C CA . TRP A 1 111 ? 0.171 0.839 -0.014 1.00 98.38 111 TRP A CA 1
ATOM 828 C C . TRP A 1 111 ? 0.115 0.709 -1.539 1.00 98.38 111 TRP A C 1
ATOM 830 O O . TRP A 1 111 ? 1.167 0.781 -2.174 1.00 98.38 111 TRP A O 1
ATOM 840 N N . CYS A 1 112 ? -1.082 0.606 -2.131 1.00 97.94 112 CYS A N 1
ATOM 841 C CA . CYS A 1 112 ? -1.239 0.562 -3.590 1.00 97.94 112 CYS A CA 1
ATOM 842 C C . CYS A 1 112 ? -0.575 1.776 -4.247 1.00 97.94 112 CYS A C 1
ATOM 844 O O . CYS A 1 112 ? 0.243 1.624 -5.146 1.00 97.94 112 CYS A O 1
ATOM 846 N N . ARG A 1 113 ? -0.853 2.981 -3.733 1.00 97.38 113 ARG A N 1
ATOM 847 C CA . ARG A 1 113 ? -0.318 4.219 -4.298 1.00 97.38 113 ARG A CA 1
ATOM 848 C C . ARG A 1 113 ? 1.205 4.294 -4.214 1.00 97.38 113 ARG A C 1
ATOM 850 O O . ARG A 1 113 ? 1.830 4.769 -5.152 1.00 97.38 113 ARG A O 1
ATOM 857 N N . THR A 1 114 ? 1.794 3.841 -3.108 1.00 97.00 114 THR A N 1
ATOM 858 C CA . THR A 1 114 ? 3.253 3.767 -2.968 1.00 97.00 114 THR A CA 1
ATOM 859 C C . THR A 1 114 ? 3.861 2.780 -3.963 1.00 97.00 114 THR A C 1
ATOM 861 O O . THR A 1 114 ? 4.906 3.086 -4.528 1.00 97.00 114 THR A O 1
ATOM 864 N N . CYS A 1 115 ? 3.221 1.633 -4.204 1.00 97.50 115 CYS A N 1
ATOM 865 C CA . CYS A 1 115 ? 3.687 0.676 -5.209 1.00 97.50 115 CYS A CA 1
ATOM 866 C C . CYS A 1 115 ? 3.623 1.274 -6.622 1.00 97.50 115 CYS A C 1
ATOM 868 O O . CYS A 1 115 ? 4.640 1.267 -7.314 1.00 97.50 115 CYS A O 1
ATOM 870 N N . ASP A 1 116 ? 2.481 1.863 -6.999 1.00 95.94 116 ASP A N 1
ATOM 871 C CA . ASP A 1 116 ? 2.295 2.537 -8.292 1.00 95.94 116 ASP A CA 1
ATOM 872 C C . ASP A 1 116 ? 3.342 3.637 -8.491 1.00 95.94 116 ASP A C 1
ATOM 874 O O . ASP A 1 116 ? 4.066 3.641 -9.478 1.00 95.94 116 ASP A O 1
ATOM 878 N N . ASP A 1 117 ? 3.490 4.544 -7.518 1.00 95.69 117 ASP A N 1
ATOM 879 C CA . ASP A 1 117 ? 4.437 5.655 -7.612 1.00 95.69 117 ASP A CA 1
ATOM 880 C C . ASP A 1 117 ? 5.891 5.159 -7.738 1.00 95.69 117 ASP A C 1
ATOM 882 O O . ASP A 1 117 ? 6.703 5.806 -8.400 1.00 95.69 117 ASP A O 1
ATOM 886 N N . GLU A 1 118 ? 6.271 4.038 -7.121 1.00 96.06 118 GLU A N 1
ATOM 887 C CA . GLU A 1 118 ? 7.631 3.510 -7.273 1.00 96.06 118 GLU A CA 1
ATOM 888 C C . GLU A 1 118 ? 7.896 2.992 -8.693 1.00 96.06 118 GLU A C 1
ATOM 890 O O . GLU A 1 118 ? 8.986 3.242 -9.221 1.00 96.06 118 GLU A O 1
ATOM 895 N N . ILE A 1 119 ? 6.916 2.335 -9.319 1.00 95.81 119 ILE A N 1
ATOM 896 C CA . ILE A 1 119 ? 7.028 1.796 -10.681 1.00 95.81 119 ILE A CA 1
ATOM 897 C C . ILE A 1 119 ? 6.863 2.896 -11.740 1.00 95.81 119 ILE A C 1
ATOM 899 O O . ILE A 1 119 ? 7.711 3.011 -12.625 1.00 95.81 119 ILE A O 1
ATOM 903 N N . ASP A 1 120 ? 5.838 3.741 -11.623 1.00 94.25 120 ASP A N 1
ATOM 904 C CA . ASP A 1 120 ? 5.472 4.769 -12.610 1.00 94.25 120 ASP A CA 1
ATOM 905 C C . ASP A 1 120 ? 6.488 5.915 -12.695 1.00 94.25 120 ASP A C 1
ATOM 907 O O . ASP A 1 120 ? 6.642 6.546 -13.742 1.00 94.25 120 ASP A O 1
ATOM 911 N N . ASN A 1 121 ? 7.192 6.215 -11.598 1.00 95.25 121 ASN A N 1
ATOM 912 C CA . ASN A 1 121 ? 8.230 7.252 -11.597 1.00 95.25 121 ASN A CA 1
ATOM 913 C C . ASN A 1 121 ? 9.572 6.765 -12.171 1.00 95.25 121 ASN A C 1
ATOM 915 O O . ASN A 1 121 ? 10.518 7.553 -12.249 1.00 95.25 121 ASN A O 1
ATOM 919 N N . GLU A 1 122 ? 9.689 5.488 -12.535 1.00 96.19 122 GLU A N 1
ATOM 920 C CA . GLU A 1 122 ? 10.853 4.936 -13.223 1.00 96.19 122 GLU A CA 1
ATOM 921 C C . GLU A 1 122 ? 10.509 4.655 -14.691 1.00 96.19 122 GLU A C 1
ATOM 923 O O . GLU A 1 122 ? 9.433 4.171 -15.014 1.00 96.19 122 GLU A O 1
ATOM 928 N N . THR A 1 123 ? 11.435 4.979 -15.591 1.00 94.38 123 THR A N 1
ATOM 929 C CA . THR A 1 123 ? 11.230 4.866 -17.048 1.00 94.38 123 THR A CA 1
ATOM 930 C C . THR A 1 123 ? 12.070 3.766 -17.681 1.00 94.38 123 THR A C 1
ATOM 932 O O . THR A 1 123 ? 11.802 3.367 -18.811 1.00 94.38 123 THR A O 1
ATOM 935 N N . ASP A 1 124 ? 13.091 3.284 -16.970 1.00 95.38 124 ASP A N 1
ATOM 936 C CA . ASP A 1 124 ? 13.920 2.160 -17.381 1.00 95.38 124 ASP A CA 1
ATOM 937 C C . ASP A 1 124 ? 13.276 0.836 -16.923 1.00 95.38 124 ASP A C 1
ATOM 939 O O . ASP A 1 124 ? 13.236 0.575 -15.715 1.00 95.38 124 ASP A O 1
ATOM 943 N N . PRO A 1 125 ? 12.825 -0.035 -17.849 1.00 93.62 125 PRO A N 1
ATOM 944 C CA . PRO A 1 125 ? 12.166 -1.291 -17.494 1.00 93.62 125 PRO A CA 1
ATOM 945 C C . PRO A 1 125 ? 13.016 -2.201 -16.606 1.00 93.62 125 PRO A C 1
ATOM 947 O O . PRO A 1 125 ? 12.485 -2.872 -15.723 1.00 93.62 125 PRO A O 1
ATOM 950 N N . ALA A 1 126 ? 14.343 -2.208 -16.776 1.00 94.75 126 ALA A N 1
ATOM 951 C CA . ALA A 1 126 ? 15.211 -3.030 -15.936 1.00 94.75 126 ALA A CA 1
ATOM 952 C C . ALA A 1 126 ? 15.161 -2.564 -14.472 1.00 94.75 126 ALA A C 1
ATOM 954 O O . ALA A 1 126 ? 15.047 -3.381 -13.558 1.00 94.75 126 ALA A O 1
ATOM 955 N N . LYS A 1 127 ? 15.155 -1.246 -14.250 1.00 96.56 127 LYS A N 1
ATOM 956 C CA . LYS A 1 127 ? 15.032 -0.661 -12.910 1.00 96.56 127 LYS A CA 1
ATOM 957 C C . LYS A 1 127 ? 13.623 -0.787 -12.346 1.00 96.56 127 LYS A C 1
ATOM 959 O O . LYS A 1 127 ? 13.480 -0.962 -11.140 1.00 96.56 127 LYS A O 1
ATOM 964 N N . GLN A 1 128 ? 12.586 -0.743 -13.184 1.00 96.94 128 GLN A N 1
ATOM 965 C CA . GLN A 1 128 ? 11.219 -1.037 -12.745 1.00 96.94 128 GLN A CA 1
ATOM 966 C C . GLN A 1 128 ? 11.122 -2.459 -12.174 1.00 96.94 128 GLN A C 1
ATOM 968 O O . GLN A 1 128 ? 10.557 -2.643 -11.098 1.00 96.94 128 GLN A O 1
ATOM 973 N N . ILE A 1 129 ? 11.750 -3.449 -12.819 1.00 96.56 129 ILE A N 1
ATOM 974 C CA . ILE A 1 129 ? 11.824 -4.822 -12.293 1.00 96.56 129 ILE A CA 1
ATOM 975 C C . ILE A 1 129 ? 12.607 -4.888 -10.972 1.00 96.56 129 ILE A C 1
ATOM 977 O O . ILE A 1 129 ? 12.174 -5.562 -10.035 1.00 96.56 129 ILE A O 1
ATOM 981 N N . GLU A 1 130 ? 13.733 -4.179 -10.848 1.00 97.00 130 GLU A N 1
ATOM 982 C CA . GLU A 1 130 ? 14.476 -4.097 -9.579 1.00 97.00 130 GLU A CA 1
ATOM 983 C C . GLU A 1 130 ? 13.614 -3.514 -8.451 1.00 97.00 130 GLU A C 1
ATOM 985 O O . GLU A 1 130 ? 13.535 -4.091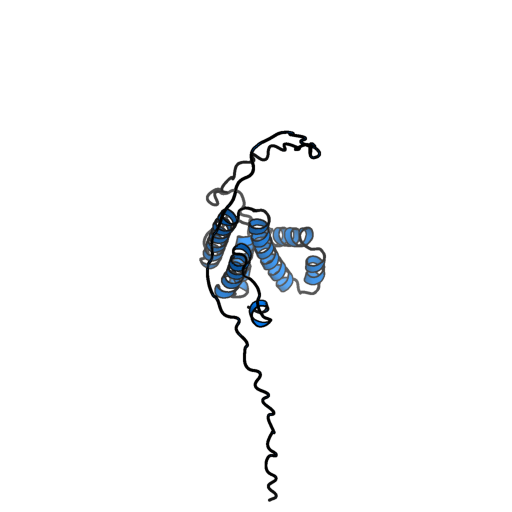 -7.363 1.00 97.00 130 GLU A O 1
ATOM 990 N N . LYS A 1 131 ? 12.910 -2.411 -8.719 1.00 97.06 131 LYS A N 1
ATOM 991 C CA . LYS A 1 131 ? 11.975 -1.803 -7.768 1.00 97.06 131 LYS A CA 1
ATOM 992 C C . LYS A 1 131 ? 10.832 -2.740 -7.408 1.00 97.06 131 LYS A C 1
ATOM 994 O O . LYS A 1 131 ? 10.500 -2.853 -6.231 1.00 97.06 131 LYS A O 1
ATOM 999 N N . LEU A 1 132 ? 10.268 -3.453 -8.379 1.00 97.56 132 LEU A N 1
ATOM 1000 C CA . LEU A 1 132 ? 9.211 -4.425 -8.130 1.00 97.56 132 LEU A CA 1
ATOM 1001 C C . LEU A 1 132 ? 9.674 -5.533 -7.176 1.00 97.56 132 LEU A C 1
ATOM 1003 O O . LEU A 1 132 ? 8.945 -5.909 -6.257 1.00 97.56 132 LEU A O 1
ATOM 1007 N N . ASN A 1 133 ? 10.904 -6.021 -7.339 1.00 96.69 133 ASN A N 1
ATOM 1008 C CA . ASN A 1 133 ? 11.482 -7.001 -6.421 1.00 96.69 133 ASN A CA 1
ATOM 1009 C C . ASN A 1 133 ? 11.631 -6.436 -4.998 1.00 96.69 133 ASN A C 1
ATOM 1011 O O . ASN A 1 133 ? 11.327 -7.140 -4.034 1.00 96.69 133 ASN A O 1
ATOM 1015 N N . LEU A 1 134 ? 12.008 -5.161 -4.853 1.00 96.50 134 LEU A N 1
ATOM 1016 C CA . LEU A 1 134 ? 12.031 -4.488 -3.548 1.00 96.50 134 LEU A CA 1
ATOM 1017 C C . LEU A 1 134 ? 10.625 -4.352 -2.942 1.00 96.50 134 LEU A C 1
ATOM 1019 O O . LEU A 1 134 ? 10.449 -4.585 -1.747 1.00 96.50 134 LEU A O 1
ATOM 1023 N N . LEU A 1 135 ? 9.608 -4.019 -3.743 1.00 97.31 135 LEU A N 1
ATOM 1024 C CA . LEU A 1 135 ? 8.213 -3.955 -3.285 1.00 97.31 135 LEU A CA 1
ATOM 1025 C C . LEU A 1 135 ? 7.718 -5.326 -2.802 1.00 97.31 135 LEU A C 1
ATOM 1027 O O . LEU A 1 135 ? 7.076 -5.413 -1.750 1.00 97.31 135 LEU A O 1
ATOM 1031 N N . ARG A 1 136 ? 8.062 -6.406 -3.516 1.00 97.25 136 ARG A N 1
ATOM 1032 C CA . ARG A 1 136 ? 7.770 -7.790 -3.105 1.00 97.25 136 ARG A CA 1
ATOM 1033 C C . ARG A 1 136 ? 8.435 -8.138 -1.787 1.00 97.25 136 ARG A C 1
ATOM 1035 O O . ARG A 1 136 ? 7.775 -8.671 -0.899 1.00 97.25 136 ARG A O 1
ATOM 1042 N N . GLU A 1 137 ? 9.708 -7.791 -1.631 1.00 95.94 137 GLU A N 1
ATOM 1043 C CA . GLU A 1 137 ? 10.436 -8.026 -0.389 1.00 95.94 137 GLU A CA 1
ATOM 1044 C C . GLU A 1 137 ? 9.803 -7.267 0.785 1.00 95.94 137 GLU A C 1
ATOM 1046 O O . GLU A 1 137 ? 9.509 -7.869 1.817 1.00 95.94 137 GLU A O 1
ATOM 1051 N N . LYS A 1 138 ? 9.522 -5.968 0.632 1.00 96.06 138 LYS A N 1
ATOM 1052 C CA . LYS A 1 138 ? 8.845 -5.165 1.664 1.00 96.06 138 LYS A CA 1
ATOM 1053 C C . LYS A 1 138 ? 7.478 -5.737 2.038 1.00 96.06 138 LYS A C 1
ATOM 1055 O O . LYS A 1 138 ? 7.134 -5.775 3.219 1.00 96.06 138 LYS A O 1
ATOM 1060 N N . THR A 1 139 ? 6.721 -6.201 1.046 1.00 96.62 139 THR A N 1
ATOM 1061 C CA . THR A 1 139 ? 5.412 -6.837 1.244 1.00 96.62 139 THR A CA 1
ATOM 1062 C C . THR A 1 139 ? 5.556 -8.141 2.027 1.00 96.62 139 THR A C 1
ATOM 1064 O O . THR A 1 139 ? 4.883 -8.318 3.038 1.00 96.62 139 THR A O 1
ATOM 1067 N N . ALA A 1 140 ? 6.495 -9.011 1.649 1.00 95.75 140 ALA A N 1
ATOM 1068 C CA . ALA A 1 140 ? 6.771 -10.252 2.373 1.00 95.75 140 ALA A CA 1
ATOM 1069 C C . ALA A 1 140 ? 7.224 -9.987 3.822 1.00 95.75 140 ALA A C 1
ATOM 1071 O O . ALA A 1 140 ? 6.766 -10.647 4.755 1.00 95.75 140 ALA A O 1
ATOM 1072 N N . ARG A 1 141 ? 8.064 -8.965 4.050 1.00 95.31 141 ARG A N 1
ATOM 1073 C CA . ARG A 1 141 ? 8.453 -8.534 5.405 1.00 95.31 141 ARG A CA 1
ATOM 1074 C C . ARG A 1 141 ? 7.250 -8.063 6.224 1.00 95.31 141 ARG A C 1
ATOM 1076 O O . ARG A 1 141 ? 7.185 -8.362 7.416 1.00 95.31 141 ARG A O 1
ATOM 1083 N N . ALA A 1 142 ? 6.299 -7.363 5.601 1.00 95.06 142 ALA A N 1
ATOM 1084 C CA . ALA A 1 142 ? 5.057 -6.960 6.252 1.00 95.06 142 ALA A CA 1
ATOM 1085 C C . ALA A 1 142 ? 4.230 -8.181 6.699 1.00 95.06 142 ALA A C 1
ATOM 1087 O O . ALA A 1 142 ? 3.749 -8.185 7.828 1.00 95.06 142 ALA A O 1
ATOM 1088 N N . PHE A 1 143 ? 4.135 -9.240 5.884 1.00 94.56 143 PHE A N 1
ATOM 1089 C CA . PHE A 1 143 ? 3.476 -10.500 6.272 1.00 94.56 143 PHE A CA 1
ATOM 1090 C C . PHE A 1 143 ? 4.225 -11.280 7.354 1.00 94.56 143 PHE A C 1
ATOM 1092 O O . PHE A 1 143 ? 3.603 -11.886 8.222 1.00 94.56 143 PHE A O 1
ATOM 1099 N N . ALA A 1 144 ? 5.556 -11.240 7.335 1.00 94.06 144 ALA A N 1
ATOM 1100 C CA . ALA A 1 144 ? 6.402 -11.927 8.305 1.00 94.06 144 ALA A CA 1
ATOM 1101 C C . ALA A 1 144 ? 6.519 -11.200 9.663 1.00 94.06 144 ALA A C 1
ATOM 1103 O O . ALA A 1 144 ? 7.365 -11.576 10.476 1.00 94.06 144 ALA A O 1
ATOM 1104 N N . ASP A 1 145 ? 5.725 -10.147 9.902 1.00 87.31 145 ASP A N 1
ATOM 1105 C CA . ASP A 1 145 ? 5.806 -9.276 11.086 1.00 87.31 145 ASP A CA 1
ATOM 1106 C C . ASP A 1 145 ? 7.219 -8.703 11.331 1.00 87.31 145 ASP A C 1
ATOM 1108 O O . ASP A 1 145 ? 7.608 -8.367 12.454 1.00 87.31 145 ASP A O 1
ATOM 1112 N N . GLN A 1 146 ? 8.004 -8.549 10.263 1.00 90.50 146 GLN A N 1
ATOM 1113 C CA . GLN A 1 146 ? 9.340 -7.973 10.340 1.00 90.50 146 GLN A CA 1
ATOM 1114 C C . GLN A 1 146 ? 9.273 -6.436 10.340 1.00 90.50 146 GLN A C 1
ATOM 1116 O O . GLN A 1 146 ? 8.286 -5.840 9.886 1.00 90.50 146 GLN A O 1
ATOM 1121 N N . PRO A 1 147 ? 10.304 -5.750 10.867 1.00 86.44 147 PRO A N 1
ATOM 1122 C CA . PRO A 1 147 ? 10.395 -4.301 10.763 1.00 86.44 147 PRO A CA 1
ATOM 1123 C C . PRO A 1 147 ? 10.403 -3.845 9.298 1.00 86.44 147 PRO A C 1
ATOM 1125 O O . PRO A 1 147 ? 11.191 -4.337 8.489 1.00 86.44 147 PRO A O 1
ATOM 1128 N N . VAL A 1 148 ? 9.546 -2.874 8.973 1.00 88.56 148 VAL A N 1
ATOM 1129 C CA . VAL A 1 148 ? 9.520 -2.213 7.664 1.00 88.56 148 VAL A CA 1
ATOM 1130 C C . VAL A 1 148 ? 9.612 -0.710 7.883 1.00 88.56 148 VAL A C 1
ATOM 1132 O O . VAL A 1 148 ? 8.799 -0.133 8.605 1.00 88.56 148 VAL A O 1
ATOM 1135 N N . ASN A 1 149 ? 10.603 -0.076 7.259 1.00 88.25 149 ASN A N 1
ATOM 1136 C CA . ASN A 1 149 ? 10.902 1.346 7.426 1.00 88.25 149 ASN A CA 1
ATOM 1137 C C . ASN A 1 149 ? 10.164 2.214 6.395 1.00 88.25 149 ASN A C 1
ATOM 1139 O O . ASN A 1 149 ? 10.730 3.132 5.810 1.00 88.25 149 ASN A O 1
ATOM 1143 N N . ASP A 1 150 ? 8.883 1.915 6.180 1.00 94.25 150 ASP A N 1
ATOM 1144 C CA . ASP A 1 150 ? 8.002 2.636 5.262 1.00 94.25 150 ASP A CA 1
ATOM 1145 C C . ASP A 1 150 ? 6.586 2.720 5.866 1.00 94.25 150 ASP A C 1
ATOM 1147 O O . ASP A 1 150 ? 6.044 1.684 6.275 1.00 94.25 150 ASP A O 1
ATOM 1151 N N . PRO A 1 151 ? 5.978 3.913 6.011 1.00 96.31 151 PRO A N 1
ATOM 1152 C CA . PRO A 1 151 ? 4.657 4.065 6.621 1.00 96.31 151 PRO A CA 1
ATOM 1153 C C . PRO A 1 151 ? 3.545 3.330 5.878 1.00 96.31 151 PRO A C 1
ATOM 1155 O O . PRO A 1 151 ? 2.638 2.803 6.523 1.00 96.31 151 PRO A O 1
ATOM 1158 N N . ALA A 1 152 ? 3.612 3.259 4.546 1.00 97.12 152 ALA A N 1
ATOM 1159 C CA . ALA A 1 152 ? 2.597 2.588 3.743 1.00 97.12 152 ALA A CA 1
ATOM 1160 C C . ALA A 1 152 ? 2.617 1.077 4.005 1.00 97.12 152 ALA A C 1
ATOM 1162 O O . ALA A 1 152 ? 1.572 0.465 4.216 1.00 97.12 152 ALA A O 1
ATOM 1163 N N . PHE A 1 153 ? 3.809 0.487 4.107 1.00 97.50 153 PHE A N 1
ATOM 1164 C CA . PHE A 1 153 ? 3.970 -0.935 4.417 1.00 97.50 153 PHE A CA 1
ATOM 1165 C C . PHE A 1 153 ? 3.703 -1.266 5.892 1.00 97.50 153 PHE A C 1
ATOM 1167 O O . PHE A 1 153 ? 3.201 -2.347 6.193 1.00 97.50 153 PHE A O 1
ATOM 1174 N N . GLN A 1 154 ? 3.967 -0.340 6.822 1.00 97.25 154 GLN A N 1
ATOM 1175 C CA . GLN A 1 154 ? 3.535 -0.493 8.218 1.00 97.25 154 GLN A CA 1
ATOM 1176 C C . GLN A 1 154 ? 2.010 -0.517 8.323 1.00 97.25 154 GLN A C 1
ATOM 1178 O O . GLN A 1 154 ? 1.457 -1.415 8.952 1.00 97.25 154 GLN A O 1
ATOM 1183 N N . ALA A 1 155 ? 1.327 0.426 7.670 1.00 97.56 155 ALA A N 1
ATOM 1184 C CA . ALA A 1 155 ? -0.130 0.453 7.610 1.00 97.56 155 ALA A CA 1
ATOM 1185 C C . ALA A 1 155 ? -0.693 -0.811 6.940 1.00 97.56 155 ALA A C 1
ATOM 1187 O O . ALA A 1 155 ? -1.645 -1.409 7.439 1.00 97.56 155 ALA A O 1
ATOM 1188 N N . PHE A 1 156 ? -0.061 -1.269 5.857 1.00 97.88 156 PHE A N 1
ATOM 1189 C CA . PHE A 1 156 ? -0.431 -2.504 5.174 1.00 97.88 156 PHE A CA 1
ATOM 1190 C C . PHE A 1 156 ? -0.291 -3.749 6.060 1.00 97.88 156 PHE A C 1
ATOM 1192 O O . PHE A 1 156 ? -1.186 -4.593 6.070 1.00 97.88 156 PHE A O 1
ATOM 1199 N N . ARG A 1 157 ? 0.776 -3.849 6.865 1.00 97.12 157 ARG A N 1
ATOM 1200 C CA . ARG A 1 157 ? 0.911 -4.918 7.867 1.00 97.12 157 ARG A CA 1
ATOM 1201 C C . ARG A 1 157 ? -0.264 -4.911 8.842 1.00 97.12 157 ARG A C 1
ATOM 1203 O O . ARG A 1 157 ? -0.884 -5.950 9.058 1.00 97.12 157 ARG A O 1
ATOM 1210 N N . GLU A 1 158 ? -0.593 -3.753 9.418 1.00 96.38 158 GLU A N 1
ATOM 1211 C CA . GLU A 1 158 ? -1.712 -3.644 10.365 1.00 96.38 158 GLU A CA 1
ATOM 1212 C C . GLU A 1 158 ? -3.051 -4.017 9.707 1.00 96.38 158 GLU A C 1
ATOM 1214 O O . GLU A 1 158 ? -3.868 -4.716 10.312 1.00 96.38 158 GLU A O 1
ATOM 1219 N N . LEU A 1 159 ? -3.251 -3.630 8.442 1.00 97.00 159 LEU A N 1
ATOM 1220 C CA . LEU A 1 159 ? -4.404 -4.036 7.639 1.00 97.00 159 LEU A CA 1
ATOM 1221 C C . LEU A 1 159 ? -4.480 -5.563 7.486 1.00 97.00 159 LEU A C 1
ATOM 1223 O O . LEU A 1 159 ? -5.516 -6.158 7.793 1.00 97.00 159 LEU A O 1
ATOM 1227 N N . CYS A 1 160 ? -3.393 -6.197 7.041 1.00 96.38 160 CYS A N 1
ATOM 1228 C CA . CYS A 1 160 ? -3.349 -7.639 6.802 1.00 96.38 160 CYS A CA 1
ATOM 1229 C C . CYS A 1 160 ? -3.617 -8.427 8.084 1.00 96.38 160 CYS A C 1
ATOM 1231 O O . CYS A 1 160 ? -4.422 -9.356 8.075 1.00 96.38 160 CYS A O 1
ATOM 1233 N N . ARG A 1 161 ? -3.026 -8.011 9.211 1.00 94.62 161 ARG A N 1
ATOM 1234 C CA . ARG A 1 161 ? -3.260 -8.634 10.523 1.00 94.62 161 ARG A CA 1
ATOM 1235 C C . ARG A 1 161 ? -4.714 -8.521 10.962 1.00 94.62 161 ARG A C 1
ATOM 1237 O O . ARG A 1 161 ? -5.290 -9.486 11.463 1.00 94.62 161 ARG A O 1
ATOM 1244 N N . LYS A 1 162 ? -5.305 -7.342 10.780 1.00 95.94 162 LYS A N 1
ATOM 1245 C CA . LYS A 1 162 ? -6.667 -7.042 11.215 1.00 95.94 162 LYS A CA 1
ATOM 1246 C C . LYS A 1 162 ? -7.718 -7.805 10.415 1.00 95.94 162 LYS A C 1
ATOM 1248 O O . LYS A 1 162 ? -8.616 -8.403 11.005 1.00 95.94 162 LYS A O 1
ATOM 1253 N N . TYR A 1 163 ? -7.599 -7.790 9.090 1.00 96.31 163 TYR A N 1
ATOM 1254 C CA . TYR A 1 163 ? -8.590 -8.377 8.186 1.00 96.31 163 TYR A CA 1
ATOM 1255 C C . TYR A 1 163 ? -8.234 -9.791 7.719 1.00 96.31 163 TYR A C 1
ATOM 1257 O O . TYR A 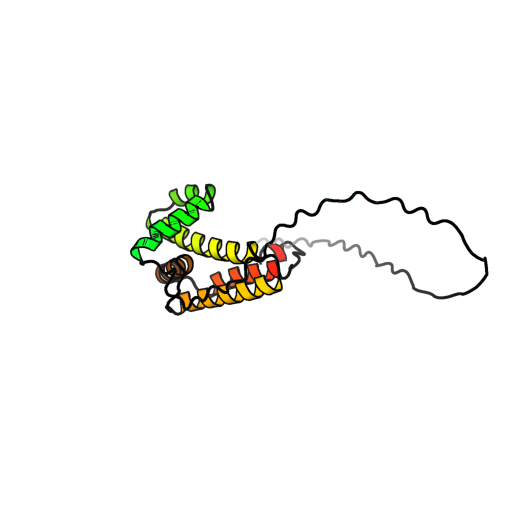1 163 ? -9.027 -10.401 7.009 1.00 96.31 163 TYR A O 1
ATOM 1265 N N . LYS A 1 164 ? -7.087 -10.330 8.154 1.00 95.88 164 LYS A N 1
ATOM 1266 C CA . LYS A 1 164 ? -6.579 -11.659 7.775 1.00 95.88 164 LYS A CA 1
ATOM 1267 C C . LYS A 1 164 ? -6.491 -11.826 6.257 1.00 95.88 164 LYS A C 1
ATOM 1269 O O . LYS A 1 164 ? -6.914 -12.842 5.718 1.00 95.88 164 LYS A O 1
ATOM 1274 N N . ILE A 1 165 ? -5.978 -10.794 5.589 1.00 95.38 165 ILE A N 1
ATOM 1275 C CA . ILE A 1 165 ? -5.745 -10.818 4.142 1.00 95.38 165 ILE A CA 1
ATOM 1276 C C . ILE A 1 165 ? -4.701 -11.898 3.852 1.00 95.38 165 ILE A C 1
ATOM 1278 O O . ILE A 1 165 ? -3.677 -11.964 4.531 1.00 95.38 165 ILE A O 1
ATOM 1282 N N . GLU A 1 166 ? -4.972 -12.748 2.867 1.00 96.06 166 GLU A N 1
ATOM 1283 C CA . GLU A 1 166 ? -4.030 -13.772 2.423 1.00 96.06 166 GLU A CA 1
ATOM 1284 C C . GLU A 1 166 ? -2.896 -13.144 1.608 1.00 96.06 166 GLU A C 1
ATOM 1286 O O . GLU A 1 166 ? -3.127 -12.238 0.808 1.00 96.06 166 GLU A O 1
ATOM 1291 N N . GLU A 1 167 ? -1.670 -13.647 1.781 1.00 94.88 167 GLU A N 1
ATOM 1292 C CA . GLU A 1 167 ? -0.484 -13.140 1.074 1.00 94.88 167 GLU A CA 1
ATOM 1293 C C . GLU A 1 167 ? -0.599 -13.263 -0.451 1.00 94.88 167 GLU A C 1
ATOM 1295 O O . GLU A 1 167 ? -0.003 -12.468 -1.171 1.00 94.88 167 GLU A O 1
ATOM 1300 N N . ALA A 1 168 ? -1.417 -14.191 -0.956 1.00 95.50 168 ALA A N 1
ATOM 1301 C CA . ALA A 1 168 ? -1.641 -14.358 -2.388 1.00 95.50 168 ALA A CA 1
ATOM 1302 C C . ALA A 1 168 ? -2.137 -13.066 -3.065 1.00 95.50 168 ALA A C 1
ATOM 1304 O O . ALA A 1 168 ? -1.593 -12.677 -4.091 1.00 95.50 168 ALA A O 1
ATOM 1305 N N . HIS A 1 169 ? -3.085 -12.345 -2.461 1.00 96.12 169 HIS A N 1
ATOM 1306 C CA . HIS A 1 169 ? -3.713 -11.170 -3.081 1.00 96.12 169 HIS A CA 1
ATOM 1307 C C . HIS A 1 169 ? -2.754 -10.008 -3.396 1.00 96.12 169 HIS A C 1
ATOM 1309 O O . HIS A 1 169 ? -2.759 -9.508 -4.520 1.00 96.12 169 HIS A O 1
ATOM 1315 N N . PRO A 1 170 ? -1.915 -9.528 -2.461 1.00 96.50 170 PRO A N 1
ATOM 1316 C CA . PRO A 1 170 ? -0.940 -8.495 -2.796 1.00 96.50 170 PRO A CA 1
ATOM 1317 C C . PRO A 1 170 ? 0.156 -9.002 -3.736 1.00 96.50 170 PRO A C 1
ATOM 1319 O O . PRO A 1 170 ? 0.675 -8.210 -4.517 1.00 96.50 170 PRO A O 1
ATOM 1322 N N . GLN A 1 171 ? 0.504 -10.294 -3.702 1.00 95.25 171 GLN A N 1
ATOM 1323 C CA . GLN A 1 171 ? 1.460 -10.854 -4.661 1.00 95.25 171 GLN A CA 1
ATOM 1324 C C . GLN A 1 171 ? 0.873 -10.899 -6.079 1.00 95.25 171 GLN A C 1
ATOM 1326 O O . GLN A 1 171 ? 1.590 -10.583 -7.023 1.00 95.25 171 GLN A O 1
ATOM 1331 N N . GLU A 1 172 ? -0.419 -11.208 -6.226 1.00 95.25 172 GLU A N 1
ATOM 1332 C CA . GLU A 1 172 ? -1.160 -11.119 -7.493 1.00 95.25 172 GLU A CA 1
ATOM 1333 C C . GLU A 1 172 ? -1.157 -9.684 -8.039 1.00 95.25 172 GLU A C 1
ATOM 1335 O O . GLU A 1 172 ? -0.842 -9.476 -9.207 1.00 95.25 172 GLU A O 1
ATOM 1340 N N . LEU A 1 173 ? -1.395 -8.676 -7.189 1.00 95.94 173 LEU A N 1
ATOM 1341 C CA . LEU A 1 173 ? -1.305 -7.270 -7.605 1.00 95.94 173 LEU A CA 1
ATOM 1342 C C . LEU A 1 173 ? 0.100 -6.913 -8.127 1.00 95.94 173 LEU A C 1
ATOM 1344 O O . LEU A 1 173 ? 0.241 -6.315 -9.193 1.00 95.94 173 LEU A O 1
ATOM 1348 N N . LEU A 1 174 ? 1.150 -7.292 -7.390 1.00 96.88 174 LEU A N 1
ATOM 1349 C CA . LEU A 1 174 ? 2.538 -7.041 -7.797 1.00 96.88 174 LEU A CA 1
ATOM 1350 C C . LEU A 1 174 ? 2.924 -7.839 -9.051 1.00 96.88 174 LEU A C 1
ATOM 1352 O O . LEU A 1 174 ? 3.813 -7.440 -9.799 1.00 96.88 174 LEU A O 1
ATOM 1356 N N . GLU A 1 175 ? 2.296 -8.986 -9.286 1.00 95.00 175 GLU A N 1
ATOM 1357 C CA . GLU A 1 175 ? 2.464 -9.746 -10.518 1.00 95.00 175 GLU A CA 1
ATOM 1358 C C . GLU A 1 175 ? 1.810 -9.056 -11.718 1.00 95.00 175 GLU A C 1
ATOM 1360 O O . GLU A 1 175 ? 2.447 -8.971 -12.767 1.00 95.00 175 GLU A O 1
ATOM 1365 N N . GLY A 1 176 ? 0.629 -8.458 -11.547 1.00 93.62 176 GLY A N 1
ATOM 1366 C CA . GLY A 1 176 ? 0.026 -7.588 -12.561 1.00 93.62 176 GLY A CA 1
ATOM 1367 C C . GLY A 1 176 ? 0.953 -6.428 -12.948 1.00 93.62 176 GLY A C 1
ATOM 1368 O O . GLY A 1 176 ? 1.233 -6.221 -14.127 1.00 93.62 176 GLY A O 1
ATOM 1369 N N . MET A 1 177 ? 1.564 -5.761 -11.962 1.00 95.00 177 MET A N 1
ATOM 1370 C CA . MET A 1 177 ? 2.561 -4.708 -12.222 1.00 95.00 177 MET A CA 1
ATOM 1371 C C . MET A 1 177 ? 3.777 -5.225 -13.007 1.00 95.00 177 MET A C 1
ATOM 1373 O O . MET A 1 177 ? 4.315 -4.518 -13.858 1.00 95.00 177 MET A O 1
ATOM 1377 N N . ARG A 1 178 ? 4.221 -6.469 -12.759 1.00 95.25 178 ARG A N 1
ATOM 1378 C CA . ARG A 1 178 ? 5.288 -7.106 -13.554 1.00 95.25 178 ARG A CA 1
ATOM 1379 C C . ARG A 1 178 ? 4.871 -7.252 -15.012 1.00 95.25 178 ARG A C 1
ATOM 1381 O O . ARG A 1 178 ? 5.656 -6.943 -15.907 1.00 95.25 178 ARG A O 1
ATOM 1388 N N . MET A 1 179 ? 3.654 -7.749 -15.236 1.00 92.81 179 MET A N 1
ATOM 1389 C CA . MET A 1 179 ? 3.105 -7.970 -16.571 1.00 92.81 179 MET A CA 1
ATOM 1390 C C . MET A 1 179 ? 3.027 -6.665 -17.366 1.00 92.81 179 MET A C 1
ATOM 1392 O O . MET A 1 179 ? 3.348 -6.680 -18.559 1.00 92.81 179 ME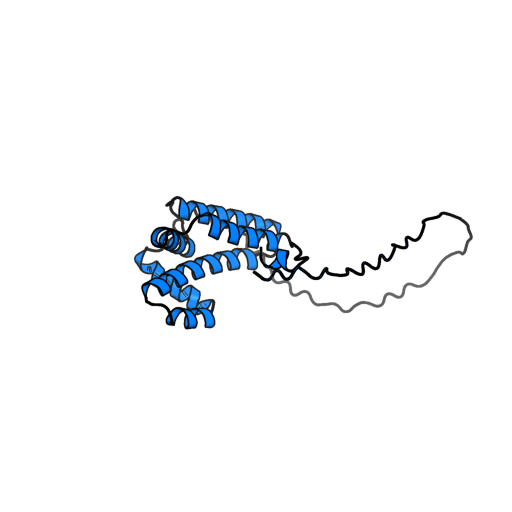T A O 1
ATOM 1396 N N . ASP A 1 180 ? 2.678 -5.558 -16.705 1.00 90.81 180 ASP A N 1
ATOM 1397 C CA . ASP A 1 180 ? 2.650 -4.219 -17.297 1.00 90.81 180 ASP A CA 1
ATOM 1398 C C . ASP A 1 180 ? 4.052 -3.735 -17.694 1.00 90.81 180 ASP A C 1
ATOM 1400 O O . ASP A 1 180 ? 4.254 -3.300 -18.831 1.00 90.81 180 ASP A O 1
ATOM 1404 N N . VAL A 1 181 ? 5.046 -3.878 -16.806 1.00 92.00 181 VAL A N 1
ATOM 1405 C CA . VAL A 1 181 ? 6.450 -3.502 -17.080 1.00 92.00 181 VAL A CA 1
ATOM 1406 C C . VAL A 1 181 ? 7.032 -4.295 -18.254 1.00 92.00 181 VAL A C 1
ATOM 1408 O O . VAL A 1 181 ? 7.768 -3.757 -19.081 1.00 92.00 181 VAL A O 1
ATOM 1411 N N . GLU A 1 182 ? 6.686 -5.576 -18.367 1.00 91.12 182 GLU A N 1
ATOM 1412 C CA . GLU A 1 182 ? 7.134 -6.438 -19.466 1.00 91.12 182 GLU A CA 1
ATOM 1413 C C . GLU A 1 182 ? 6.379 -6.197 -20.784 1.00 91.12 182 GLU A C 1
ATOM 1415 O O . GLU A 1 182 ? 6.744 -6.757 -21.822 1.00 91.12 182 GLU A O 1
ATOM 1420 N N . GLY A 1 183 ? 5.347 -5.348 -20.775 1.00 84.00 183 GLY A N 1
ATOM 1421 C CA . GLY A 1 183 ? 4.564 -5.013 -21.960 1.00 84.00 183 GLY A CA 1
ATOM 1422 C C . GLY A 1 183 ? 3.671 -6.161 -22.432 1.00 84.00 183 GLY A C 1
ATOM 1423 O O . GLY A 1 183 ? 3.520 -6.373 -23.643 1.00 84.00 183 GLY A O 1
ATOM 1424 N N . SER A 1 184 ? 3.094 -6.916 -21.492 1.00 76.19 184 SER A N 1
ATOM 1425 C CA . SER A 1 184 ? 2.162 -8.004 -21.796 1.00 76.19 184 SER A CA 1
ATOM 1426 C C . SER A 1 184 ? 1.015 -7.488 -22.663 1.00 76.19 184 SER A C 1
ATOM 1428 O O . SER A 1 184 ? 0.316 -6.536 -22.321 1.00 76.19 184 SER A O 1
ATOM 1430 N N . ARG A 1 185 ? 0.826 -8.098 -23.837 1.00 75.06 185 ARG A N 1
ATOM 1431 C CA . ARG A 1 185 ? -0.268 -7.720 -24.735 1.00 75.06 185 ARG A CA 1
ATOM 1432 C C . ARG A 1 185 ? -1.537 -8.450 -24.328 1.00 75.06 185 ARG A C 1
ATOM 1434 O O . ARG A 1 185 ? -1.578 -9.673 -24.410 1.00 75.06 185 ARG A O 1
ATOM 1441 N N . ILE A 1 186 ? -2.576 -7.687 -24.011 1.00 74.06 186 ILE A N 1
ATOM 1442 C CA . ILE A 1 186 ? -3.952 -8.178 -23.900 1.00 74.06 186 ILE A CA 1
ATOM 1443 C C . ILE A 1 186 ? -4.411 -8.610 -25.303 1.00 74.06 186 ILE A C 1
ATOM 1445 O O . ILE A 1 186 ? -4.436 -7.781 -26.219 1.00 74.06 186 ILE A O 1
ATOM 1449 N N . ARG A 1 187 ? -4.719 -9.896 -25.522 1.00 77.00 187 ARG A N 1
ATOM 1450 C CA . ARG A 1 187 ? -5.118 -10.408 -26.853 1.00 77.00 187 ARG A CA 1
ATOM 1451 C C . ARG A 1 187 ? -6.608 -10.708 -26.964 1.00 77.00 187 ARG A C 1
ATOM 1453 O O . ARG A 1 187 ? -7.126 -10.720 -28.079 1.00 77.00 187 ARG A O 1
ATOM 1460 N N . ASN A 1 188 ? -7.278 -10.972 -25.850 1.00 80.25 188 ASN A N 1
ATOM 1461 C CA . ASN A 1 188 ? -8.700 -11.292 -25.775 1.00 80.25 188 ASN A CA 1
ATOM 1462 C C . ASN A 1 188 ? -9.300 -10.762 -24.460 1.00 80.25 188 ASN A C 1
ATOM 1464 O O . ASN A 1 188 ? -8.581 -10.229 -23.615 1.00 80.25 188 ASN A O 1
ATOM 1468 N N . ASP A 1 189 ? -10.619 -10.879 -24.316 1.00 77.69 189 ASP A N 1
ATOM 1469 C CA . ASP A 1 189 ? -11.337 -10.396 -23.131 1.00 77.69 189 ASP A CA 1
ATOM 1470 C C . ASP A 1 189 ? -10.911 -11.163 -21.868 1.00 77.69 189 ASP A C 1
ATOM 1472 O O . ASP A 1 189 ? -10.923 -10.612 -20.771 1.00 77.69 189 ASP A O 1
ATOM 1476 N N . GLU A 1 190 ? -10.493 -12.421 -22.013 1.00 78.06 190 GLU A N 1
ATOM 1477 C CA . GLU A 1 190 ? -9.967 -13.234 -20.920 1.00 78.06 190 GLU A CA 1
ATOM 1478 C C . GLU A 1 190 ? -8.615 -12.716 -20.402 1.00 78.06 190 GLU A C 1
ATOM 1480 O O . GLU A 1 190 ? -8.415 -12.678 -19.192 1.00 78.06 190 GLU A O 1
ATOM 1485 N N . ASP A 1 191 ? -7.727 -12.251 -21.288 1.00 68.81 191 ASP A N 1
ATOM 1486 C CA . ASP A 1 191 ? -6.443 -11.624 -20.945 1.00 68.81 191 ASP A CA 1
ATOM 1487 C C . ASP A 1 191 ? -6.647 -10.288 -20.186 1.00 68.81 191 ASP A C 1
ATOM 1489 O O . ASP A 1 191 ? -5.724 -9.834 -19.521 1.00 68.81 191 ASP A O 1
ATOM 1493 N N . LEU A 1 192 ? -7.828 -9.652 -20.278 1.00 69.94 192 LEU A N 1
ATOM 1494 C CA . LEU A 1 192 ? -8.166 -8.398 -19.577 1.00 69.94 192 LEU A CA 1
ATOM 1495 C C . LEU A 1 192 ? -8.658 -8.609 -18.135 1.00 69.94 192 LEU A C 1
ATOM 1497 O O . LEU A 1 192 ? -8.649 -7.669 -17.344 1.00 69.94 192 LEU A O 1
ATOM 1501 N N . ILE A 1 193 ? -9.166 -9.802 -17.815 1.00 75.50 193 ILE A N 1
ATOM 1502 C CA . ILE A 1 193 ? -9.822 -10.103 -16.528 1.00 75.50 193 ILE A CA 1
ATOM 1503 C C . ILE A 1 193 ? -8.877 -10.855 -15.567 1.00 75.50 193 ILE A C 1
ATOM 1505 O O . ILE A 1 193 ? -9.209 -11.021 -14.392 1.00 75.50 193 ILE A O 1
ATOM 1509 N N . LEU A 1 194 ? -7.725 -11.310 -16.070 1.00 56.09 194 LEU A N 1
ATOM 1510 C CA . LEU A 1 194 ? -6.638 -11.922 -15.298 1.00 56.09 194 LEU A CA 1
ATOM 1511 C C . LEU A 1 194 ? -5.862 -10.876 -14.492 1.00 56.09 194 LEU A C 1
ATOM 1513 O O . LEU A 1 194 ? -5.500 -11.221 -13.348 1.00 56.09 194 LEU A O 1
#

Foldseek 3Di:
DDDDDDDDDDDPDDDDDDDDDDDDDDDDDDDDDDDDDDDDDDDDDDDDDPDDPPPPDPPPPPQVDLPADDDPVCLQVVLLVQCVVVDPVLNVVLVVDDPVVSSLSSLVVLLVVVLCCQLVVDDDLVVSVVSLVVSLVLQVCLVVVHDTRHSSSVSVSVSCVVVVDDSVVVVVVSVVSNCVSVPPDDDDPVSVVD

pLDDT: mean 74.93, std 26.44, range [29.28, 98.44]

Secondary structure (DSSP, 8-state):
------PPP------PPPPP---------------------PPPP-----------------TTSSSS---TTTHHHHHHHHHHHH-HHHHHHGGGS-HHHHHHHHHHHHHHHHHHHHHHT---HHHHHHHHHHHHHHHHHHHTT---S-HHHHHHHHHHHHHT--THHHHHHHHHHHHHHTTPPP-SHHHHH-

Sequence (194 aa):
MSSDRKKPLSNHLSLVPPQEPSARSDAEASAAGTTPAGQEQTPAPEFRAHETDSTKALATRDDSAPGNALALTDLPEHTREVMKKGSKSFSLAALLFDKESREGAQYLYAWCRTCDDEIDNETDPAKQIEKLNLLREKTARAFADQPVNDPAFQAFRELCRKYKIEEAHPQELLEGMRMDVEGSRIRNDEDLIL